Protein AF-A0A562DKL2-F1 (afdb_monomer_lite)

pLDDT: mean 75.92, std 18.21, range [32.38, 97.56]

Secondary structure (DSSP, 8-state):
---PPPPPPPTTTHHHHHHHHHH------TTGGG-PPPPP-SSHHHHHHHEE-PPPHHHHHHHHHHHHHHHHHHHHHHS----TTS-HHHHHHHHHHHHHHHHHHHHHHHHT-TTSHHHHHHHHHHHHHS-EEEEEEEESS-SS--PPPEEE-SSSEEEEEEEEETTS-HHHHHHHHHHHHHHHHHHHH-HHHHHHHHHHHTT-SEEEHHHHH-TT--SEEEEE-S-TT--SEEEEE----TT-TT-TTTT-EEEEE--TTGGGSGGGGTS----HHHHHHHHHHHHHHHHHHHHHHHHHHHHHHTS--

Foldseek 3Di:
DDPDDDDDAAFQPLQVLLVVLVVPPDDPPPVLVVPDPFQDCLDLVSLLVFWDDQFDVVLVVLLVVLVVLLVVLVVVVPPPPPCPPDDVVVNVVSNVVSVVSNVVSVVSCQCRPSPHSNVSVVVSVLPVVFDKFKFFKDFQAAPVDDDTQWADQDPDTFGKIKTFGPPDDSSLVSSLVSSSNSSRVSLVVDVVSSVSNRVVLPNFQKDASCRNNNPVSHGMIIGRDSCPVAGTMKMWGFDPPPVPPVPRRRHIDIIGTHDPVVVVDCVVVVPPCPPVCVVVVVVVVVVVVVVVVVVVVVVVVVVVVPDDD

Radius of gyration: 25.24 Å; chains: 1; bounding box: 63×42×83 Å

Sequence (309 aa):
MAHTPPYAPWPGRSAAAWVEAEDAFAAPWSWLWQCRNAPDIETLEDFRRHVRISFSEGCILCAVLGGLIGTLLLLNAFVPTSVQILSPVWLGVIRSVAVVALVIALVGYVRGTPTFPFASRRAHARMQARHHVLGQRYPARSAAGTGVFRVDAGEVLQDTAVVIDTTIAADDASRLLRAFDAWFTVLENDYLAYRGAQLRFGAATIVTSEEIFGPYAMGGYLVRDPDPGVPGWRLLIADRSRRSVLSPYHRGEVLTVADPAATATPQSRFLPHIDGSDHLLGRLAIGVVLCAAAAGWLWFGWTITSGPW

Organism: NCBI:txid935266

Structure (mmCIF, N/CA/C/O backbone):
data_AF-A0A562DKL2-F1
#
_entry.id   AF-A0A562DKL2-F1
#
loop_
_atom_site.group_PDB
_atom_site.id
_atom_site.type_symbol
_atom_site.label_atom_id
_atom_site.label_alt_id
_atom_site.label_comp_id
_atom_site.label_asym_id
_atom_site.label_entity_id
_atom_site.label_seq_id
_atom_site.pdbx_PDB_ins_code
_atom_site.Cartn_x
_atom_site.Cartn_y
_atom_site.Cartn_z
_atom_site.occupancy
_atom_site.B_iso_or_equiv
_atom_site.auth_seq_id
_atom_site.auth_comp_id
_atom_site.auth_asym_id
_atom_site.auth_atom_id
_atom_site.pdbx_PDB_model_num
ATOM 1 N N . MET A 1 1 ? -8.831 -20.955 -23.000 1.00 43.84 1 MET A N 1
ATOM 2 C CA . MET A 1 1 ? -8.170 -19.705 -22.572 1.00 43.84 1 MET A CA 1
ATOM 3 C C . MET A 1 1 ? -9.161 -18.578 -22.791 1.00 43.84 1 MET A C 1
ATOM 5 O O . MET A 1 1 ? -9.548 -18.354 -23.928 1.00 43.84 1 MET A O 1
ATOM 9 N N . ALA A 1 2 ? -9.685 -17.975 -21.724 1.00 40.53 2 ALA A N 1
ATOM 10 C CA . ALA A 1 2 ? -10.618 -16.860 -21.856 1.00 40.53 2 ALA A CA 1
ATOM 11 C C . ALA A 1 2 ? -9.820 -15.606 -22.234 1.00 40.53 2 ALA A C 1
ATOM 13 O O . ALA A 1 2 ? -8.926 -15.210 -21.491 1.00 40.53 2 ALA A O 1
ATOM 14 N N . HIS A 1 3 ? -10.111 -15.016 -23.395 1.00 41.44 3 HIS A N 1
ATOM 15 C CA . HIS A 1 3 ? -9.595 -13.702 -23.762 1.00 41.44 3 HIS A CA 1
ATOM 16 C C . HIS A 1 3 ? -10.257 -12.661 -22.859 1.00 41.44 3 HIS A C 1
ATOM 18 O O . HIS A 1 3 ? -11.379 -12.225 -23.111 1.00 41.44 3 HIS A O 1
ATOM 24 N N . THR A 1 4 ? -9.587 -12.299 -21.770 1.00 51.69 4 THR A N 1
ATOM 25 C CA . THR A 1 4 ? -9.954 -11.122 -20.985 1.00 51.69 4 THR A CA 1
ATOM 26 C C . THR A 1 4 ? -9.806 -9.906 -21.905 1.00 51.69 4 THR A C 1
ATOM 28 O O . THR A 1 4 ? -8.757 -9.777 -22.545 1.00 51.69 4 THR A O 1
ATOM 31 N N . PRO A 1 5 ? -10.829 -9.045 -22.049 1.00 53.75 5 PRO A N 1
ATOM 32 C CA . PRO A 1 5 ? -10.709 -7.855 -22.881 1.00 53.75 5 PRO A CA 1
ATOM 33 C C . PRO A 1 5 ? -9.524 -7.007 -22.394 1.00 53.75 5 PRO A C 1
ATOM 35 O O . PRO A 1 5 ? -9.306 -6.924 -21.181 1.00 53.75 5 PRO A O 1
ATOM 38 N N . PRO A 1 6 ? -8.745 -6.400 -23.307 1.00 63.97 6 PRO A N 1
ATOM 39 C CA . PRO A 1 6 ? -7.595 -5.598 -22.925 1.00 63.97 6 PRO A CA 1
ATOM 40 C C . PRO A 1 6 ? -8.080 -4.435 -22.063 1.00 63.97 6 PRO A C 1
ATOM 42 O O . PRO A 1 6 ? -8.884 -3.610 -22.504 1.00 63.97 6 PRO A O 1
ATOM 45 N N . TYR A 1 7 ? -7.614 -4.384 -20.815 1.00 73.62 7 TYR A N 1
ATOM 46 C CA . TYR A 1 7 ? -7.794 -3.204 -19.983 1.00 73.62 7 TYR A CA 1
ATOM 47 C C . TYR A 1 7 ? -7.223 -2.004 -20.743 1.00 73.62 7 TYR A C 1
ATOM 49 O O . TYR A 1 7 ? -6.145 -2.099 -21.331 1.00 73.62 7 TYR A O 1
ATOM 57 N N . ALA A 1 8 ? -7.945 -0.880 -20.750 1.00 85.88 8 ALA A N 1
ATOM 58 C CA . ALA A 1 8 ? -7.425 0.355 -21.332 1.00 85.88 8 ALA A CA 1
ATOM 59 C C . ALA A 1 8 ? -6.026 0.636 -20.746 1.00 85.88 8 ALA A C 1
ATOM 61 O O . ALA A 1 8 ? -5.828 0.376 -19.560 1.00 85.88 8 ALA A O 1
ATOM 62 N N . PRO A 1 9 ? -5.050 1.157 -21.498 1.00 91.88 9 PRO A N 1
ATOM 63 C CA . PRO A 1 9 ? -3.720 1.428 -20.950 1.00 91.88 9 PRO A CA 1
ATOM 64 C C . PRO A 1 9 ? -3.786 2.488 -19.844 1.00 91.88 9 PRO A C 1
ATOM 66 O O . PRO A 1 9 ? -4.652 3.370 -19.875 1.00 91.88 9 PRO A O 1
ATOM 69 N N . TRP A 1 10 ? -2.905 2.405 -18.844 1.00 95.62 10 TRP A N 1
ATOM 70 C CA . TRP A 1 10 ? -2.796 3.465 -17.841 1.00 95.62 10 TRP A CA 1
ATOM 71 C C . TRP A 1 10 ? -2.319 4.771 -18.497 1.00 95.62 10 TRP A C 1
ATOM 73 O O . TRP A 1 10 ? -1.502 4.728 -19.424 1.00 95.62 10 TRP A O 1
ATOM 83 N N . PRO A 1 11 ? -2.818 5.934 -18.045 1.00 97.00 11 PRO A N 1
ATOM 84 C CA . PRO A 1 11 ? -2.444 7.228 -18.615 1.00 97.00 11 PRO A CA 1
ATOM 85 C C . PRO A 1 11 ? -0.949 7.525 -18.430 1.00 97.00 11 PRO A C 1
ATOM 87 O O . PRO A 1 11 ? -0.254 6.834 -17.690 1.00 97.00 11 PRO A O 1
ATOM 90 N N . GLY A 1 12 ? -0.442 8.552 -19.117 1.00 95.81 12 GLY A N 1
ATOM 91 C CA . GLY A 1 12 ? 0.964 8.960 -19.002 1.00 95.81 12 GLY A CA 1
ATOM 92 C C . GLY A 1 12 ? 1.947 8.039 -19.724 1.00 95.81 12 GLY A C 1
ATOM 93 O O . GLY A 1 12 ? 3.080 7.902 -19.288 1.00 95.81 12 GLY A O 1
ATOM 94 N N . ARG A 1 13 ? 1.524 7.384 -20.815 1.00 95.38 13 ARG A N 1
ATOM 95 C CA . ARG A 1 13 ? 2.380 6.495 -21.629 1.00 95.38 13 ARG A CA 1
ATOM 96 C C . ARG A 1 13 ? 3.022 5.346 -20.830 1.00 95.38 13 ARG A C 1
ATOM 98 O O . ARG A 1 13 ? 4.114 4.904 -21.166 1.00 95.38 13 ARG A O 1
ATOM 105 N N . SER A 1 14 ? 2.317 4.828 -19.825 1.00 95.94 14 SER A N 1
ATOM 106 C CA . SER A 1 14 ? 2.750 3.711 -18.966 1.00 95.94 14 SER A CA 1
ATOM 107 C C . SER A 1 14 ? 3.410 2.549 -19.730 1.00 95.94 14 SER A C 1
ATOM 109 O O . SER A 1 14 ? 4.543 2.186 -19.438 1.00 95.94 14 SER A O 1
ATOM 111 N N . ALA A 1 15 ? 2.766 2.014 -20.771 1.00 94.88 15 ALA A N 1
ATOM 112 C CA . ALA A 1 15 ? 3.334 0.925 -21.573 1.00 94.88 15 ALA A CA 1
ATOM 113 C C . ALA A 1 15 ? 4.653 1.303 -22.282 1.00 94.88 15 ALA A C 1
ATOM 115 O O . ALA A 1 15 ? 5.540 0.465 -22.404 1.00 94.88 15 ALA A O 1
ATOM 116 N N . ALA A 1 16 ? 4.808 2.558 -22.723 1.00 95.50 16 ALA A N 1
ATOM 117 C CA . ALA A 1 16 ? 6.060 3.024 -23.320 1.00 95.50 16 ALA A CA 1
ATOM 118 C C . ALA A 1 16 ? 7.175 3.129 -22.270 1.00 95.50 16 ALA A C 1
ATOM 120 O O . ALA A 1 16 ? 8.298 2.736 -22.556 1.00 95.50 16 ALA A O 1
ATOM 121 N N . ALA A 1 17 ? 6.850 3.551 -21.041 1.00 95.38 17 ALA A N 1
ATOM 122 C CA . ALA A 1 17 ? 7.810 3.606 -19.937 1.00 95.38 17 ALA A CA 1
ATOM 123 C C . ALA A 1 17 ? 8.426 2.227 -19.625 1.00 95.38 17 ALA A C 1
ATOM 125 O O . ALA A 1 17 ? 9.602 2.134 -19.284 1.00 95.38 17 ALA A O 1
ATOM 126 N N . TRP A 1 18 ? 7.664 1.139 -19.790 1.00 95.31 18 TRP A N 1
ATOM 127 C CA . TRP A 1 18 ? 8.172 -0.230 -19.627 1.00 95.31 18 TRP A CA 1
ATOM 128 C C . TRP A 1 18 ? 9.149 -0.670 -20.723 1.00 95.31 18 TRP A C 1
ATOM 130 O O . TRP A 1 18 ? 10.099 -1.407 -20.446 1.00 95.31 18 TRP A O 1
ATOM 140 N N . VAL A 1 19 ? 8.905 -0.232 -21.960 1.00 94.81 19 VAL A N 1
ATOM 141 C CA . VAL A 1 19 ? 9.798 -0.485 -23.099 1.00 94.81 19 VAL A CA 1
ATOM 142 C C . VAL A 1 19 ? 11.076 0.341 -22.943 1.00 94.81 19 VAL A C 1
ATOM 144 O O . VAL A 1 19 ? 12.170 -0.202 -23.006 1.00 94.81 19 VAL A O 1
ATOM 147 N N . GLU A 1 20 ? 10.952 1.628 -22.612 1.00 92.88 20 GLU A N 1
ATOM 148 C CA . GLU A 1 20 ? 12.093 2.524 -22.369 1.00 92.88 20 GLU A CA 1
ATOM 149 C C . GLU A 1 20 ? 12.985 2.033 -21.210 1.00 92.88 20 GLU A C 1
ATOM 151 O O . GLU A 1 20 ? 14.209 2.170 -21.251 1.00 92.88 20 GLU A O 1
ATOM 156 N N . ALA A 1 21 ? 12.394 1.401 -20.190 1.00 90.75 21 ALA A N 1
ATOM 157 C CA . ALA A 1 21 ? 13.127 0.825 -19.063 1.00 90.75 21 ALA A CA 1
ATOM 158 C C . ALA A 1 21 ? 13.998 -0.396 -19.423 1.00 90.75 21 ALA A C 1
ATOM 160 O O . ALA A 1 21 ? 14.887 -0.748 -18.636 1.00 90.75 21 ALA A O 1
ATOM 161 N N . GLU A 1 22 ? 13.744 -1.046 -20.563 1.00 88.19 22 GLU A N 1
ATOM 162 C CA . GLU A 1 22 ? 14.542 -2.159 -21.096 1.00 88.19 22 GLU A CA 1
ATOM 163 C C . GLU A 1 22 ? 15.833 -1.659 -21.746 1.00 88.19 22 GLU A C 1
ATOM 165 O O . GLU A 1 22 ? 16.911 -2.174 -21.456 1.00 88.19 22 GLU A O 1
ATOM 170 N N . ASP A 1 23 ? 15.720 -0.599 -22.546 1.00 78.25 23 ASP A N 1
ATOM 171 C CA . ASP A 1 23 ? 16.823 -0.037 -23.331 1.00 78.25 23 ASP A CA 1
ATOM 172 C C . ASP A 1 23 ? 17.769 0.844 -22.499 1.00 78.25 23 ASP A C 1
ATOM 174 O O . ASP A 1 23 ? 18.911 1.110 -22.888 1.00 78.25 23 ASP A O 1
ATOM 178 N N . ALA A 1 24 ? 17.316 1.305 -21.331 1.00 71.12 24 ALA A N 1
ATOM 179 C CA . ALA A 1 24 ? 18.101 2.142 -20.438 1.00 71.12 24 ALA A CA 1
ATOM 180 C C . ALA A 1 24 ? 19.242 1.350 -19.771 1.00 71.12 24 ALA A C 1
ATOM 182 O O . ALA A 1 24 ? 19.126 0.877 -18.639 1.00 71.12 24 ALA A O 1
ATOM 183 N N . PHE A 1 25 ? 20.401 1.294 -20.433 1.00 59.91 25 PHE A N 1
ATOM 184 C CA . PHE A 1 25 ? 21.691 0.901 -19.849 1.00 59.91 25 PHE A CA 1
ATOM 185 C C . PHE A 1 25 ? 22.220 2.008 -18.910 1.00 59.91 25 PHE A C 1
ATOM 187 O O . PHE A 1 25 ? 23.310 2.550 -19.077 1.00 59.91 25 PHE A O 1
ATOM 194 N N . ALA A 1 26 ? 21.403 2.433 -17.948 1.00 56.47 26 ALA A N 1
ATOM 195 C CA . ALA A 1 26 ? 21.765 3.475 -16.999 1.00 56.47 26 ALA A CA 1
ATOM 196 C C . ALA A 1 26 ? 22.451 2.873 -15.770 1.00 56.47 26 ALA A C 1
ATOM 198 O O . ALA A 1 26 ? 22.099 1.779 -15.320 1.00 56.47 26 ALA A O 1
ATOM 199 N N . ALA A 1 27 ? 23.428 3.621 -15.245 1.00 51.69 27 ALA A N 1
ATOM 200 C CA . ALA A 1 27 ? 24.203 3.296 -14.055 1.00 51.69 27 ALA A CA 1
ATOM 201 C C . ALA A 1 27 ? 23.310 2.750 -12.926 1.00 51.69 27 ALA A C 1
ATOM 203 O O . ALA A 1 27 ? 22.175 3.216 -12.772 1.00 51.69 27 ALA A O 1
ATOM 204 N N . PRO A 1 28 ? 23.808 1.785 -12.131 1.00 52.06 28 PRO A N 1
ATOM 205 C CA . PRO A 1 28 ? 23.030 1.177 -11.067 1.00 52.06 28 PRO A CA 1
ATOM 206 C C . PRO A 1 28 ? 22.398 2.269 -10.212 1.00 52.06 28 PRO A C 1
ATOM 208 O O . PRO A 1 28 ? 23.115 3.106 -9.662 1.00 52.06 28 PRO A O 1
ATOM 211 N N . TRP A 1 29 ? 21.068 2.258 -10.093 1.00 56.62 29 TRP A N 1
ATOM 212 C CA . TRP A 1 29 ? 20.389 3.015 -9.050 1.00 56.62 29 TRP A CA 1
ATOM 213 C C . TRP A 1 29 ? 21.055 2.617 -7.734 1.00 56.62 29 TRP A C 1
ATOM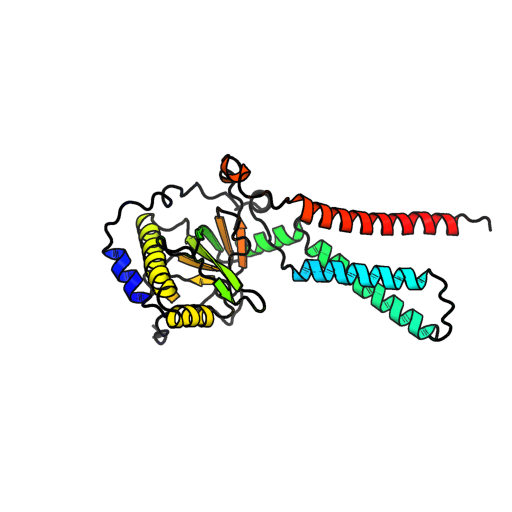 215 O O . TRP A 1 29 ? 20.854 1.515 -7.230 1.00 56.62 29 TRP A O 1
ATOM 225 N N . SER A 1 30 ? 21.914 3.479 -7.198 1.00 54.69 30 SER A N 1
ATOM 226 C CA . SER A 1 30 ? 22.761 3.160 -6.043 1.00 54.69 30 SER A CA 1
ATOM 227 C C . SER A 1 30 ? 21.934 2.847 -4.790 1.00 54.69 30 SER A C 1
ATOM 229 O O . SER A 1 30 ? 22.432 2.249 -3.840 1.00 54.69 30 SER A O 1
ATOM 231 N N . TRP A 1 31 ? 20.644 3.191 -4.816 1.00 54.88 31 TRP A N 1
ATOM 232 C CA . TRP A 1 31 ? 19.653 2.874 -3.794 1.00 54.88 31 TRP A CA 1
ATOM 233 C C . TRP A 1 31 ? 19.105 1.439 -3.889 1.00 54.88 31 TRP A C 1
ATOM 235 O O . TRP A 1 31 ? 18.689 0.903 -2.867 1.00 54.88 31 TRP A O 1
ATOM 245 N N . LEU A 1 32 ? 19.133 0.788 -5.062 1.00 54.44 32 LEU A N 1
ATOM 246 C CA . LEU A 1 32 ? 18.747 -0.628 -5.211 1.00 54.44 32 LEU A CA 1
ATOM 247 C C . LEU A 1 32 ? 19.702 -1.555 -4.457 1.00 54.44 32 LEU A C 1
ATOM 249 O O . LEU A 1 32 ? 19.275 -2.525 -3.855 1.00 54.44 32 LEU A O 1
ATOM 253 N N . TRP A 1 33 ? 20.991 -1.220 -4.394 1.00 50.25 33 TRP A N 1
ATOM 254 C CA . TRP A 1 33 ? 21.976 -1.999 -3.633 1.00 50.25 33 TRP A CA 1
ATOM 255 C C . TRP A 1 33 ? 21.801 -1.888 -2.115 1.00 50.25 33 TRP A C 1
ATOM 257 O O . TRP A 1 33 ? 22.456 -2.603 -1.363 1.00 50.25 33 TRP A O 1
ATOM 267 N N . GLN A 1 34 ? 20.897 -1.018 -1.652 1.00 56.94 34 GLN A N 1
ATOM 268 C CA . GLN A 1 34 ? 20.429 -1.024 -0.270 1.00 56.94 34 GLN A CA 1
ATOM 269 C C . GLN A 1 34 ? 19.268 -2.001 -0.050 1.00 56.94 34 GLN A C 1
ATOM 271 O O . GLN A 1 34 ? 18.585 -1.870 0.965 1.00 56.94 34 GLN A O 1
ATOM 276 N N . CYS A 1 35 ? 19.036 -2.968 -0.950 1.00 54.28 35 CYS A N 1
ATOM 277 C CA . CYS A 1 35 ? 18.260 -4.174 -0.662 1.00 54.28 35 CYS A CA 1
ATOM 278 C C . CYS A 1 35 ? 18.865 -4.862 0.567 1.00 54.28 35 CYS A C 1
ATOM 280 O O . CYS A 1 35 ? 19.794 -5.663 0.489 1.00 54.28 35 CYS A O 1
ATOM 282 N N . ARG A 1 36 ? 18.376 -4.456 1.736 1.00 63.44 36 ARG A N 1
ATOM 283 C CA . ARG A 1 36 ? 18.724 -5.031 3.027 1.00 63.44 36 ARG A CA 1
ATOM 284 C C . ARG A 1 36 ? 18.113 -6.425 3.085 1.00 63.44 36 ARG A C 1
ATOM 286 O O . ARG A 1 36 ? 17.148 -6.719 2.384 1.00 63.44 36 ARG A O 1
ATOM 293 N N . ASN A 1 37 ? 18.661 -7.283 3.935 1.00 78.25 37 ASN A N 1
ATOM 294 C CA . ASN A 1 37 ? 17.999 -8.548 4.228 1.00 78.25 37 ASN A CA 1
ATOM 295 C C . ASN A 1 37 ? 16.611 -8.233 4.795 1.00 78.25 37 ASN A C 1
ATOM 297 O O . ASN A 1 37 ? 16.499 -7.466 5.757 1.00 78.25 37 ASN A O 1
ATOM 301 N N . ALA A 1 38 ? 15.572 -8.775 4.163 1.00 84.44 38 ALA A N 1
ATOM 302 C CA . ALA A 1 38 ? 14.206 -8.593 4.618 1.00 84.44 38 ALA A CA 1
ATOM 303 C C . ALA A 1 38 ? 14.076 -9.097 6.066 1.00 84.44 38 ALA A C 1
ATOM 305 O O . ALA A 1 38 ? 14.668 -10.127 6.403 1.00 84.44 38 ALA A O 1
ATOM 306 N N . PRO A 1 39 ? 13.352 -8.379 6.942 1.00 87.81 39 PRO A N 1
ATOM 307 C CA . PRO A 1 39 ? 13.133 -8.842 8.300 1.00 87.81 39 PRO A CA 1
ATOM 308 C C . PRO A 1 39 ? 12.324 -10.135 8.263 1.00 87.81 39 PRO A C 1
ATOM 310 O O . PRO A 1 39 ? 11.330 -10.232 7.541 1.00 87.81 39 PRO A O 1
ATOM 313 N N . ASP A 1 40 ? 12.735 -11.106 9.073 1.00 89.56 40 ASP A N 1
ATOM 314 C CA . ASP A 1 40 ? 11.926 -12.293 9.304 1.00 89.56 40 ASP A CA 1
ATOM 315 C C . ASP A 1 40 ? 10.663 -11.890 10.081 1.00 89.56 40 ASP A C 1
ATOM 317 O O . ASP A 1 40 ? 10.722 -11.196 11.101 1.00 89.56 40 ASP A O 1
ATOM 321 N N . ILE A 1 41 ? 9.508 -12.273 9.546 1.00 91.94 41 ILE A N 1
ATOM 322 C CA . ILE A 1 41 ? 8.180 -11.998 10.101 1.00 91.94 41 ILE A CA 1
ATOM 323 C C . ILE A 1 41 ? 7.316 -13.265 10.143 1.00 91.94 41 ILE A C 1
ATOM 325 O O . ILE A 1 41 ? 6.104 -13.173 10.350 1.00 91.94 41 ILE A O 1
ATOM 329 N N . GLU A 1 42 ? 7.908 -14.448 9.941 1.00 91.62 42 GLU A N 1
ATOM 330 C CA . GLU A 1 42 ? 7.169 -15.711 9.899 1.00 91.62 42 GLU A CA 1
ATOM 331 C C . GLU A 1 42 ? 6.500 -16.012 11.243 1.00 91.62 42 GLU A C 1
ATOM 333 O O . GLU A 1 42 ? 5.332 -16.426 11.301 1.00 91.62 42 GLU A O 1
ATOM 338 N N . THR A 1 43 ? 7.210 -15.748 12.341 1.00 93.62 43 THR A N 1
ATOM 339 C CA . THR A 1 43 ? 6.688 -15.955 13.691 1.00 93.62 43 THR A CA 1
ATOM 340 C C . THR A 1 43 ? 5.807 -14.788 14.136 1.00 93.62 43 THR A C 1
ATOM 342 O O . THR A 1 43 ? 6.018 -13.631 13.776 1.00 93.62 43 THR A O 1
ATOM 345 N N . LEU A 1 44 ? 4.804 -15.071 14.975 1.00 91.06 44 LEU A N 1
ATOM 346 C CA . LEU A 1 44 ? 3.935 -14.026 15.531 1.00 91.06 44 LEU A CA 1
ATOM 347 C C . LEU A 1 44 ? 4.724 -12.997 16.359 1.00 91.06 44 LEU A C 1
ATOM 349 O O . LEU A 1 44 ? 4.326 -11.834 16.440 1.00 91.06 44 LEU A O 1
ATOM 353 N N . GLU A 1 45 ? 5.799 -13.432 17.013 1.00 89.44 45 GLU A N 1
ATOM 354 C CA . GLU A 1 45 ? 6.613 -12.563 17.857 1.00 89.44 45 GLU A CA 1
ATOM 355 C C . GLU A 1 45 ? 7.450 -11.605 17.009 1.00 89.44 45 GLU A C 1
ATOM 357 O O . GLU A 1 45 ? 7.434 -10.398 17.254 1.00 89.44 45 GLU A O 1
ATOM 362 N N . ASP A 1 46 ? 8.083 -12.104 15.948 1.00 89.19 46 ASP A N 1
ATOM 363 C CA . ASP A 1 46 ? 8.835 -11.253 15.026 1.00 89.19 46 ASP A CA 1
ATOM 364 C C . ASP A 1 46 ? 7.904 -10.348 14.215 1.00 89.19 46 ASP A C 1
ATOM 366 O O . ASP A 1 46 ? 8.201 -9.166 14.028 1.00 89.19 46 ASP A O 1
ATOM 370 N N . PHE A 1 47 ? 6.714 -10.834 13.851 1.00 90.94 47 PHE A N 1
ATOM 371 C CA . PHE A 1 47 ? 5.666 -9.999 13.270 1.00 90.94 47 PHE A CA 1
ATOM 372 C C . PHE A 1 47 ? 5.305 -8.830 14.195 1.00 90.94 47 PHE A C 1
ATOM 374 O O . PHE A 1 47 ? 5.218 -7.692 13.753 1.00 90.94 47 PHE A O 1
ATOM 381 N N . ARG A 1 48 ? 5.117 -9.066 15.497 1.00 87.94 48 ARG A N 1
ATOM 382 C CA . ARG A 1 48 ? 4.817 -7.988 16.460 1.00 87.94 48 ARG A CA 1
ATOM 383 C C . ARG A 1 48 ? 5.969 -7.019 16.648 1.00 87.94 48 ARG A C 1
ATOM 385 O O . ARG A 1 48 ? 5.725 -5.836 16.872 1.00 87.94 48 ARG A O 1
ATOM 392 N N . ARG A 1 49 ? 7.199 -7.526 16.600 1.00 85.94 49 ARG A N 1
ATOM 393 C CA . ARG A 1 49 ? 8.405 -6.720 16.771 1.00 85.94 49 ARG A CA 1
ATOM 394 C C . ARG A 1 49 ? 8.621 -5.777 15.591 1.00 85.94 49 ARG A C 1
ATOM 396 O O . ARG A 1 49 ? 9.005 -4.631 15.807 1.00 85.94 49 ARG A O 1
ATOM 403 N N . HIS A 1 50 ? 8.360 -6.241 14.370 1.00 88.50 50 HIS A N 1
ATOM 404 C CA . HIS A 1 50 ? 8.698 -5.500 13.156 1.00 88.50 50 HIS A CA 1
ATOM 405 C C . HIS A 1 50 ? 7.493 -4.822 12.494 1.00 88.50 50 HIS A C 1
ATOM 407 O O . HIS A 1 50 ? 7.652 -3.755 11.908 1.00 88.50 50 HIS A O 1
ATOM 413 N N . VAL A 1 51 ? 6.281 -5.372 12.582 1.00 89.12 51 VAL A N 1
ATOM 414 C CA . VAL A 1 51 ? 5.118 -4.854 11.848 1.00 89.12 51 VAL A CA 1
ATOM 415 C C . VAL A 1 51 ? 4.351 -3.820 12.670 1.00 89.12 51 VAL A C 1
ATOM 417 O O . VAL A 1 51 ? 3.787 -4.103 13.728 1.00 89.12 51 VAL A O 1
ATOM 420 N N . ARG A 1 52 ? 4.275 -2.602 12.136 1.00 86.00 52 ARG A N 1
ATOM 421 C CA . ARG A 1 52 ? 3.430 -1.521 12.633 1.00 86.00 52 ARG A CA 1
ATOM 422 C C . ARG A 1 52 ? 2.042 -1.645 12.023 1.00 86.00 52 ARG A C 1
ATOM 424 O O . ARG A 1 52 ? 1.868 -1.661 10.807 1.00 86.00 52 ARG A O 1
ATOM 431 N N . ILE A 1 53 ? 1.048 -1.714 12.899 1.00 79.88 53 ILE A N 1
ATOM 432 C CA . ILE A 1 53 ? -0.360 -1.692 12.513 1.00 79.88 53 ILE A CA 1
ATOM 433 C C . ILE A 1 53 ? -0.830 -0.254 12.658 1.00 79.88 53 ILE A C 1
ATOM 435 O O . ILE A 1 53 ? -1.091 0.219 13.768 1.00 79.88 53 ILE A O 1
ATOM 439 N N . SER A 1 54 ? -0.870 0.443 11.531 1.00 67.06 54 SER A N 1
ATOM 440 C CA . SER A 1 54 ? -1.312 1.829 11.458 1.00 67.06 54 SER A CA 1
ATOM 441 C C . SER A 1 54 ? -2.830 1.854 11.598 1.00 67.06 54 SER A C 1
ATOM 443 O O . SER A 1 54 ? -3.559 1.184 10.865 1.00 67.06 54 SER A O 1
ATOM 445 N N . PHE A 1 55 ? -3.312 2.564 12.613 1.00 63.75 55 PHE A N 1
ATOM 446 C CA . PHE A 1 55 ? -4.742 2.725 12.847 1.00 63.75 55 PHE A CA 1
ATOM 447 C C . PHE A 1 55 ? -5.269 3.883 12.019 1.00 63.75 55 PHE A C 1
ATOM 449 O O . PHE A 1 55 ? -4.643 4.937 11.973 1.00 63.75 55 PHE A O 1
ATOM 456 N N . SER A 1 56 ? -6.452 3.712 11.425 1.00 60.72 56 SER A N 1
ATOM 457 C CA . SER A 1 56 ? -7.168 4.843 10.844 1.00 60.72 56 SER A CA 1
ATOM 458 C C . SER A 1 56 ? -7.432 5.871 11.942 1.00 60.72 56 SER A C 1
ATOM 460 O O . SER A 1 56 ? -7.986 5.515 12.988 1.00 60.72 56 SER A O 1
ATOM 462 N N . GLU A 1 57 ? -7.086 7.132 11.697 1.00 59.19 57 GLU A N 1
ATOM 463 C CA . GLU A 1 57 ? -7.313 8.259 12.612 1.00 59.19 57 GLU A CA 1
ATOM 464 C C . GLU A 1 57 ? -8.764 8.308 13.120 1.00 59.19 57 GLU A C 1
ATOM 466 O O . GLU A 1 57 ? -9.009 8.608 14.288 1.00 59.19 57 GLU A O 1
ATOM 471 N N . GLY A 1 58 ? -9.722 7.867 12.295 1.00 57.53 58 GLY A N 1
ATOM 472 C CA . GLY A 1 58 ? -11.130 7.724 12.663 1.00 57.53 58 GLY A CA 1
ATOM 473 C C . GLY A 1 58 ? -11.392 6.826 13.880 1.00 57.53 58 GLY A C 1
ATOM 474 O O . GLY A 1 58 ? -12.293 7.121 14.659 1.00 57.53 58 GLY A O 1
ATOM 475 N N . CYS A 1 59 ? -10.596 5.778 14.123 1.00 61.47 59 CYS A N 1
ATOM 476 C CA . CYS A 1 59 ? -10.735 4.950 15.328 1.00 61.47 59 CYS A CA 1
ATOM 477 C C . CYS A 1 59 ? -10.315 5.711 16.591 1.00 61.47 59 CYS A C 1
ATOM 479 O O . CYS A 1 59 ? -10.955 5.568 17.632 1.00 61.47 59 CYS A O 1
ATOM 481 N N . ILE A 1 60 ? -9.267 6.534 16.493 1.00 63.59 60 ILE A N 1
ATOM 482 C CA . ILE A 1 60 ? -8.805 7.380 17.597 1.00 63.59 60 ILE A CA 1
ATOM 483 C C . ILE A 1 60 ? -9.834 8.481 17.849 1.00 63.59 60 ILE A C 1
ATOM 485 O O . ILE A 1 60 ? -10.246 8.668 18.989 1.00 63.59 60 ILE A O 1
ATOM 489 N N . LEU A 1 61 ? -10.321 9.139 16.794 1.00 65.19 61 LEU A N 1
ATOM 490 C CA . LEU A 1 61 ? -11.363 10.160 16.889 1.00 65.19 61 LEU A CA 1
ATOM 491 C C . LEU A 1 61 ? -12.649 9.597 17.514 1.00 65.19 61 LEU A C 1
ATOM 493 O O . LEU A 1 61 ? -13.200 10.208 18.424 1.00 65.19 61 LEU A O 1
ATOM 497 N N . CYS A 1 62 ? -13.093 8.407 17.094 1.00 62.75 62 CYS A N 1
ATOM 498 C CA . CYS A 1 62 ? -14.251 7.733 17.685 1.00 62.75 62 CYS A CA 1
ATOM 499 C C . CYS A 1 62 ? -14.031 7.399 19.165 1.00 62.75 62 CYS A C 1
ATOM 501 O O . CYS A 1 62 ? -14.950 7.560 19.966 1.00 62.75 62 CYS A O 1
ATOM 503 N N . ALA A 1 63 ? -12.828 6.958 19.547 1.00 68.25 63 ALA A N 1
ATOM 504 C CA . ALA A 1 63 ? -12.501 6.690 20.944 1.00 68.25 63 ALA A CA 1
ATOM 505 C C . ALA A 1 63 ? -12.484 7.980 21.785 1.00 68.25 63 ALA A C 1
ATOM 507 O O . ALA A 1 63 ? -13.029 7.993 22.886 1.00 68.25 63 ALA A O 1
ATOM 508 N N . VAL A 1 64 ? -11.916 9.070 21.256 1.00 71.38 64 VAL A N 1
ATOM 509 C CA . VAL A 1 64 ? -11.847 10.378 21.927 1.00 71.38 64 VAL A CA 1
ATOM 510 C C . VAL A 1 64 ? -13.233 11.003 22.063 1.00 71.38 64 VAL A C 1
ATOM 512 O O . VAL A 1 64 ? -13.619 11.374 23.168 1.00 71.38 64 VAL A O 1
ATOM 515 N N . LEU A 1 65 ? -14.010 11.079 20.978 1.00 69.19 65 LEU A N 1
ATOM 516 C CA . LEU A 1 65 ? -15.376 11.610 20.999 1.00 69.19 65 LEU A CA 1
ATOM 517 C C . LEU A 1 65 ? -16.291 10.754 21.875 1.00 69.19 65 LEU A C 1
ATOM 519 O O . LEU A 1 65 ? -17.035 11.296 22.688 1.00 69.19 65 LEU A O 1
ATOM 523 N N . GLY A 1 66 ? -16.205 9.426 21.758 1.00 70.44 66 GLY A N 1
ATOM 524 C CA . GLY A 1 66 ? -16.960 8.502 22.602 1.00 70.44 66 GLY A CA 1
ATOM 525 C C . GLY A 1 66 ? -16.618 8.659 24.085 1.00 70.44 66 GLY A C 1
ATOM 526 O O . GLY A 1 66 ? -17.521 8.691 24.921 1.00 70.44 66 GLY A O 1
ATOM 527 N N . GLY A 1 67 ? -15.333 8.838 24.405 1.00 70.69 67 GLY A N 1
ATOM 528 C CA . GLY A 1 67 ? -14.862 9.147 25.753 1.00 70.69 67 GLY A CA 1
ATOM 529 C C . GLY A 1 67 ? -15.403 10.481 26.267 1.00 70.69 67 GLY A C 1
ATOM 530 O O . GLY A 1 67 ? -16.022 10.509 27.325 1.00 70.69 67 GLY A O 1
ATOM 531 N N . LEU A 1 68 ? -15.250 11.564 25.496 1.00 73.12 68 LEU A N 1
ATOM 532 C CA . LEU A 1 68 ? -15.714 12.909 25.855 1.00 73.12 68 LEU A CA 1
ATOM 533 C C . LEU A 1 68 ? -17.227 12.943 26.113 1.00 73.12 68 LEU A C 1
ATOM 535 O O . LEU A 1 68 ? -17.669 13.463 27.137 1.00 73.12 68 LEU A O 1
ATOM 539 N N . ILE A 1 69 ? -18.019 12.367 25.203 1.00 70.75 69 ILE A N 1
ATOM 540 C CA . ILE A 1 69 ? -19.479 12.284 25.335 1.00 70.75 69 ILE A CA 1
ATOM 541 C C . ILE A 1 69 ? -19.841 11.469 26.580 1.00 70.75 69 ILE A C 1
ATOM 543 O O . ILE A 1 69 ? -20.678 11.904 27.371 1.00 70.75 69 ILE A O 1
ATOM 547 N N . GLY A 1 70 ? -19.177 10.329 26.803 1.00 68.75 70 GLY A N 1
ATOM 548 C CA . GLY A 1 70 ? -19.356 9.526 28.011 1.00 68.75 70 GLY A CA 1
ATOM 549 C C . GLY A 1 70 ? -19.062 10.316 29.290 1.00 68.75 70 GLY A C 1
ATOM 550 O O . GLY A 1 70 ? -19.871 10.308 30.216 1.00 68.75 70 GLY A O 1
ATOM 551 N N . THR A 1 71 ? -17.953 11.058 29.332 1.00 69.50 71 THR A N 1
ATOM 552 C CA . THR A 1 71 ? -17.556 11.885 30.480 1.00 69.50 71 THR A CA 1
ATOM 553 C C . THR A 1 71 ? -18.539 13.023 30.741 1.00 69.50 71 THR A C 1
ATOM 555 O O . THR A 1 71 ? -18.931 13.222 31.887 1.00 69.50 71 THR A O 1
ATOM 558 N N . LEU A 1 72 ? -18.982 13.747 29.708 1.00 68.56 72 LEU A N 1
ATOM 559 C CA . LEU A 1 72 ? -19.952 14.840 29.850 1.00 68.56 72 LEU A CA 1
ATOM 560 C C . LEU A 1 72 ? -21.314 14.339 30.344 1.00 68.56 72 LEU A C 1
ATOM 562 O O . LEU A 1 72 ? -21.922 14.959 31.217 1.00 68.56 72 LEU A O 1
ATOM 566 N N . LEU A 1 73 ? -21.780 13.196 29.832 1.00 66.44 73 LEU A N 1
ATOM 567 C CA . LEU A 1 73 ? -23.045 12.592 30.257 1.00 66.44 73 LEU A CA 1
ATOM 568 C C . LEU A 1 73 ? -22.979 12.073 31.697 1.00 66.44 73 LEU A C 1
ATOM 570 O O . LEU A 1 73 ? -23.965 12.177 32.427 1.00 66.44 73 LEU A O 1
ATOM 574 N N . LEU A 1 74 ? -21.818 11.574 32.129 1.00 67.25 74 LEU A N 1
ATOM 575 C CA . LEU A 1 74 ? -21.579 11.208 33.524 1.00 67.25 74 LEU A CA 1
ATOM 576 C C . LEU A 1 74 ? -21.494 12.438 34.428 1.00 67.25 74 LEU A C 1
ATOM 578 O O . LEU A 1 74 ? -22.172 12.470 35.447 1.00 67.25 74 LEU A O 1
ATOM 582 N N . LEU A 1 75 ? -20.751 13.480 34.051 1.00 68.56 75 LEU A N 1
ATOM 583 C CA . LEU A 1 75 ? -20.699 14.732 34.814 1.00 68.56 75 LEU A CA 1
ATOM 584 C C . LEU A 1 75 ? -22.100 15.326 35.001 1.00 68.56 75 LEU A C 1
ATOM 586 O O . LEU A 1 75 ? -22.452 15.697 36.114 1.00 68.56 75 LEU A O 1
ATOM 590 N N . ASN A 1 76 ? -22.943 15.315 33.966 1.00 65.62 76 ASN A N 1
ATOM 591 C CA . ASN A 1 76 ? -24.343 15.733 34.082 1.00 65.62 76 ASN A CA 1
ATOM 592 C C . ASN A 1 76 ? -25.194 14.799 34.966 1.00 65.62 76 ASN A C 1
ATOM 594 O O . ASN A 1 76 ? -26.224 15.207 35.489 1.00 65.62 76 ASN A O 1
ATOM 598 N N . ALA A 1 77 ? -24.800 13.536 35.146 1.00 64.06 77 ALA A N 1
ATOM 599 C CA . ALA A 1 77 ? -25.478 12.635 36.072 1.00 64.06 77 ALA A CA 1
ATOM 600 C C . ALA A 1 77 ? -25.144 12.923 37.546 1.00 64.06 77 ALA A C 1
ATOM 602 O O . ALA A 1 77 ? -25.945 12.555 38.407 1.00 64.06 77 ALA A O 1
ATOM 603 N N . PHE A 1 78 ? -23.996 13.555 37.819 1.00 61.41 78 PHE A N 1
ATOM 604 C CA . PHE A 1 78 ? -23.464 13.778 39.169 1.00 61.41 78 PHE A CA 1
ATOM 605 C C . PHE A 1 78 ? -23.470 15.242 39.616 1.00 61.41 78 PHE A C 1
ATOM 607 O O . PHE A 1 78 ? -23.501 15.501 40.816 1.00 61.41 78 PHE A O 1
ATOM 614 N N . VAL A 1 79 ? -23.477 16.201 38.688 1.00 63.22 79 VAL A N 1
ATOM 615 C CA . VAL A 1 79 ? -23.820 17.588 39.002 1.00 63.22 79 VAL A CA 1
ATOM 616 C C . VAL A 1 79 ? -25.336 17.617 39.192 1.00 63.22 79 VAL A C 1
ATOM 618 O O . VAL A 1 79 ? -26.050 17.275 38.251 1.00 63.22 79 VAL A O 1
ATOM 621 N N . PRO A 1 80 ? -25.858 17.991 40.373 1.00 57.62 80 PRO A N 1
ATOM 622 C CA . PRO A 1 80 ? -27.284 18.193 40.574 1.00 57.62 80 PRO A CA 1
ATOM 623 C C . PRO A 1 80 ? -27.696 19.452 39.807 1.00 57.62 80 PRO A C 1
ATOM 625 O O . PRO A 1 80 ? -27.862 20.534 40.364 1.00 57.62 80 PRO A O 1
ATOM 628 N N . THR A 1 81 ? -27.799 19.335 38.488 1.00 53.06 81 THR A N 1
ATOM 629 C CA . THR A 1 81 ? -28.395 20.349 37.642 1.00 53.06 81 THR A CA 1
ATOM 630 C C . THR A 1 81 ? -29.861 20.403 38.034 1.00 53.06 81 THR A C 1
ATOM 632 O O . THR A 1 81 ? -30.636 19.479 37.801 1.00 53.06 81 THR A O 1
ATOM 635 N N . SER A 1 82 ? -30.243 21.519 38.642 1.00 50.28 82 SER A N 1
ATOM 636 C CA . SER A 1 82 ? -31.599 21.937 39.017 1.00 50.28 82 SER A CA 1
ATOM 637 C C . SER A 1 82 ? -32.579 22.035 37.833 1.00 50.28 82 SER A C 1
ATOM 639 O O . SER A 1 82 ? -33.653 22.624 37.939 1.00 50.28 82 SER A O 1
ATOM 641 N N . VAL A 1 83 ? -32.235 21.440 36.691 1.00 52.25 83 VAL A N 1
ATOM 642 C CA . VAL A 1 83 ? -32.998 21.429 35.453 1.00 52.25 83 VAL A CA 1
ATOM 643 C C . VAL A 1 83 ? -34.048 20.319 35.556 1.00 52.25 83 VAL A C 1
ATOM 645 O O . VAL A 1 83 ? -33.919 19.247 34.974 1.00 52.25 83 VAL A O 1
ATOM 648 N N . GLN A 1 84 ? -35.128 20.593 36.293 1.00 56.75 84 GLN A N 1
ATOM 649 C CA . GLN A 1 84 ? -36.325 19.740 36.422 1.00 56.75 84 GLN A CA 1
ATOM 650 C C . GLN A 1 84 ? -37.117 19.562 35.103 1.00 56.75 84 GLN A C 1
ATOM 652 O O . GLN A 1 84 ? -38.260 19.117 35.113 1.00 56.75 84 GLN A O 1
ATOM 657 N N . ILE A 1 85 ? -36.537 19.928 33.957 1.00 59.72 85 ILE A N 1
ATOM 658 C CA . ILE A 1 85 ? -37.232 20.011 32.666 1.00 59.72 85 ILE A CA 1
ATOM 659 C C . ILE A 1 85 ? -37.349 18.628 31.998 1.00 59.72 85 ILE A C 1
ATOM 661 O O . ILE A 1 85 ? -38.282 18.394 31.233 1.00 59.72 85 ILE A O 1
ATOM 665 N N . LEU A 1 86 ? -36.450 17.681 32.300 1.00 64.81 86 LEU A N 1
ATOM 666 C CA . LEU A 1 86 ? -36.534 16.315 31.773 1.00 64.81 86 LEU A CA 1
ATOM 667 C C . LEU A 1 86 ? -37.152 15.349 32.786 1.00 64.81 86 LEU A C 1
ATOM 669 O O . LEU A 1 86 ? -36.687 15.228 33.917 1.00 64.81 86 LEU A O 1
ATOM 673 N N . SER A 1 87 ? -38.151 14.581 32.338 1.00 77.50 87 SER A N 1
ATOM 674 C CA . SER A 1 87 ? -38.709 13.483 33.132 1.00 77.50 87 SER A CA 1
ATOM 675 C C . SER A 1 87 ? -37.614 12.466 33.517 1.00 77.50 87 SER A C 1
ATOM 677 O O . SER A 1 87 ? -36.717 12.206 32.702 1.00 77.50 87 SER A O 1
ATOM 679 N N . PRO A 1 88 ? -37.713 11.810 34.687 1.00 75.69 88 PRO A N 1
ATOM 680 C CA . PRO A 1 88 ? -36.737 10.816 35.145 1.00 75.69 88 PRO A CA 1
ATOM 681 C C . PRO A 1 88 ? -36.553 9.640 34.171 1.00 75.69 88 PRO A C 1
ATOM 683 O O . PRO A 1 88 ? -35.467 9.068 34.093 1.00 75.69 88 PRO A O 1
ATOM 686 N N . VAL A 1 89 ? -37.578 9.318 33.374 1.00 73.94 89 VAL A N 1
ATOM 687 C CA . VAL A 1 89 ? -37.517 8.278 32.334 1.00 73.94 89 VAL A CA 1
ATOM 688 C C . VAL A 1 89 ? -36.514 8.649 31.237 1.00 73.94 89 VAL A C 1
ATOM 690 O O . VAL A 1 89 ? -35.640 7.850 30.902 1.00 73.94 89 VAL A O 1
ATOM 693 N N . TRP A 1 90 ? -36.580 9.877 30.715 1.00 68.88 90 TRP A N 1
ATOM 694 C CA . TRP A 1 90 ? -35.667 10.355 29.669 1.00 68.88 90 TRP A CA 1
ATOM 695 C C . TRP A 1 90 ? -34.214 10.445 30.152 1.00 68.88 90 TRP A C 1
ATOM 697 O O . TRP A 1 90 ? -33.298 10.084 29.414 1.00 68.88 90 TRP A O 1
ATOM 707 N N . LEU A 1 91 ? -33.997 10.841 31.409 1.00 70.25 91 LEU A N 1
ATOM 708 C CA . LEU A 1 91 ? -32.678 10.800 32.053 1.00 70.25 91 LEU A CA 1
ATOM 709 C C . LEU A 1 91 ? -32.108 9.375 32.114 1.00 70.25 91 LEU A C 1
ATOM 711 O O . LEU A 1 91 ? -30.924 9.177 31.839 1.00 70.25 91 LEU A O 1
ATOM 715 N N . GLY A 1 92 ? -32.944 8.380 32.428 1.00 71.62 92 GLY A N 1
ATOM 716 C CA . GLY A 1 92 ? -32.561 6.967 32.401 1.00 71.62 92 GLY A CA 1
ATOM 717 C C . GLY A 1 92 ? -32.108 6.511 31.012 1.00 71.62 92 GLY A C 1
ATOM 718 O O . GLY A 1 92 ? -31.019 5.959 30.876 1.00 71.62 92 GLY A O 1
ATOM 719 N N . VAL A 1 93 ? -32.892 6.821 29.974 1.00 72.06 93 VAL A N 1
ATOM 720 C CA . VAL A 1 93 ? -32.570 6.468 28.578 1.00 72.06 93 VAL A CA 1
ATOM 721 C C . VAL A 1 93 ? -31.247 7.093 28.133 1.00 72.06 93 VAL A C 1
ATOM 723 O O . VAL A 1 93 ? -30.387 6.392 27.599 1.00 72.06 93 VAL A O 1
ATOM 726 N N . ILE A 1 94 ? -31.045 8.388 28.395 1.00 68.06 94 ILE A N 1
ATOM 727 C CA . ILE A 1 94 ? -29.808 9.098 28.036 1.00 68.06 94 ILE A CA 1
ATOM 728 C C . ILE A 1 94 ? -28.594 8.446 28.712 1.00 68.06 94 ILE A C 1
ATOM 730 O O . ILE A 1 94 ? -27.575 8.224 28.059 1.00 68.06 94 ILE A O 1
ATOM 734 N N . ARG A 1 95 ? -28.706 8.073 29.995 1.00 69.75 95 ARG A N 1
ATOM 735 C CA . ARG A 1 95 ? -27.635 7.383 30.732 1.00 69.75 95 ARG A CA 1
ATOM 736 C C . ARG A 1 95 ? -27.327 6.005 30.148 1.00 69.75 95 ARG A C 1
ATOM 738 O O . ARG A 1 95 ? -26.158 5.675 29.973 1.00 69.75 95 ARG A O 1
ATOM 745 N N . SER A 1 96 ? -28.343 5.213 29.811 1.00 70.44 96 SER A N 1
ATOM 746 C CA . SER A 1 96 ? -28.142 3.898 29.190 1.00 70.44 96 SER A CA 1
ATOM 747 C C . SER A 1 96 ? -27.430 4.010 27.840 1.00 70.44 96 SER A C 1
ATOM 749 O O . SER A 1 96 ? -26.473 3.278 27.592 1.00 70.44 96 SER A O 1
ATOM 751 N N . VAL A 1 97 ? -27.835 4.965 26.995 1.00 68.69 97 VAL A N 1
ATOM 752 C CA . VAL A 1 97 ? -27.177 5.233 25.705 1.00 68.69 97 VAL A CA 1
ATOM 753 C C . VAL A 1 97 ? -25.727 5.681 25.909 1.00 68.69 97 VAL A C 1
ATOM 755 O O . VAL A 1 97 ? -24.841 5.193 25.209 1.00 68.69 97 VAL A O 1
ATOM 758 N N . ALA A 1 98 ? -25.464 6.537 26.902 1.00 67.19 98 ALA A N 1
ATOM 759 C CA . ALA A 1 98 ? -24.116 6.987 27.251 1.00 67.19 98 ALA A CA 1
ATOM 760 C C . ALA A 1 98 ? -23.189 5.820 27.616 1.00 67.19 98 ALA A C 1
ATOM 762 O O . ALA A 1 98 ? -22.072 5.725 27.109 1.00 67.19 98 ALA A O 1
ATOM 763 N N . VAL A 1 99 ? -23.663 4.912 28.475 1.00 72.19 99 VAL A N 1
ATOM 764 C CA . VAL A 1 99 ? -22.896 3.736 28.907 1.00 72.19 99 VAL A CA 1
ATOM 765 C C . VAL A 1 99 ? -22.613 2.816 27.723 1.00 72.19 99 VAL A C 1
ATOM 767 O O . VAL A 1 99 ? -21.478 2.375 27.554 1.00 72.19 99 VAL A O 1
ATOM 770 N N . VAL A 1 100 ? -23.604 2.561 26.865 1.00 71.50 100 VAL A N 1
ATOM 771 C CA . VAL A 1 100 ? -23.408 1.746 25.656 1.00 71.50 100 VAL A CA 1
ATOM 772 C C . VAL A 1 100 ? -22.377 2.387 24.723 1.00 71.50 100 VAL A C 1
ATOM 774 O O . VAL A 1 100 ? -21.473 1.696 24.255 1.00 71.50 100 VAL A O 1
ATOM 777 N N . ALA A 1 101 ? -22.453 3.701 24.498 1.00 66.12 101 ALA A N 1
ATOM 778 C CA . ALA A 1 101 ? -21.481 4.430 23.686 1.00 66.12 101 ALA A CA 1
ATOM 779 C C . ALA A 1 101 ? -20.061 4.349 24.273 1.00 66.12 101 ALA A C 1
ATOM 781 O O . ALA A 1 101 ? -19.112 4.079 23.536 1.00 66.12 101 ALA A O 1
ATOM 782 N N . LEU A 1 102 ? -19.916 4.493 25.596 1.00 70.81 102 LEU A N 1
ATOM 783 C CA . LEU A 1 102 ? -18.636 4.351 26.294 1.00 70.81 102 LEU A CA 1
ATOM 784 C C . LEU A 1 102 ? -18.064 2.934 26.149 1.00 70.81 102 LEU A C 1
ATOM 786 O O . LEU A 1 102 ? -16.879 2.776 25.868 1.00 70.81 102 LEU A O 1
ATOM 790 N N . VAL A 1 103 ? -18.895 1.898 26.296 1.00 72.75 103 VAL A N 1
ATOM 791 C CA . VAL A 1 103 ? -18.475 0.499 26.124 1.00 72.75 103 VAL A CA 1
ATOM 792 C C . VAL A 1 103 ? -18.031 0.239 24.687 1.00 72.75 103 VAL A C 1
ATOM 794 O O . VAL A 1 103 ? -16.990 -0.380 24.478 1.00 72.75 103 VAL A O 1
ATOM 797 N N . ILE A 1 104 ? -18.766 0.736 23.688 1.00 69.38 104 ILE A N 1
ATOM 798 C CA . ILE A 1 104 ? -18.378 0.621 22.276 1.00 69.38 104 ILE A CA 1
ATOM 799 C C . ILE A 1 104 ? -17.047 1.338 22.027 1.00 69.38 104 ILE A C 1
ATOM 801 O O . ILE A 1 104 ? -16.166 0.763 21.385 1.00 69.38 104 ILE A O 1
ATOM 805 N N . ALA A 1 105 ? -16.869 2.546 22.569 1.00 67.31 105 ALA A N 1
ATOM 806 C CA . ALA A 1 105 ? -15.630 3.309 22.454 1.00 67.31 105 ALA A CA 1
ATOM 807 C C . ALA A 1 105 ? -14.450 2.577 23.109 1.00 67.31 105 ALA A C 1
ATOM 809 O O . ALA A 1 105 ? -13.392 2.457 22.496 1.00 67.31 105 ALA A O 1
ATOM 810 N N . LEU A 1 106 ? -14.641 2.012 24.306 1.00 71.12 106 LEU A N 1
ATOM 811 C CA . LEU A 1 106 ? -13.619 1.245 25.017 1.00 71.12 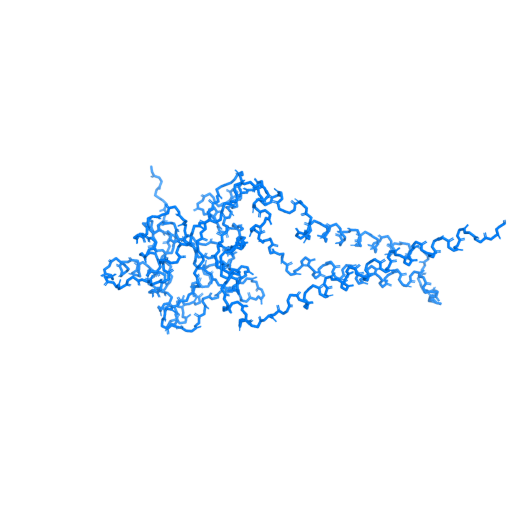106 LEU A CA 1
ATOM 812 C C . LEU A 1 106 ? -13.267 -0.050 24.279 1.00 71.12 106 LEU A C 1
ATOM 814 O O . LEU A 1 106 ? -12.093 -0.358 24.105 1.00 71.12 106 LEU A O 1
ATOM 818 N N . VAL A 1 107 ? -14.260 -0.804 23.801 1.00 69.19 107 VAL A N 1
ATOM 819 C CA . VAL A 1 107 ? -14.030 -2.020 23.007 1.00 69.19 107 VAL A CA 1
ATOM 820 C C . VAL A 1 107 ? -13.327 -1.680 21.695 1.00 69.19 107 VAL A C 1
ATOM 822 O O . VAL A 1 107 ? -12.422 -2.408 21.289 1.00 69.19 107 VAL A O 1
ATOM 825 N N . GLY A 1 108 ? -13.710 -0.579 21.046 1.00 64.44 108 GLY A N 1
ATOM 826 C CA . GLY A 1 108 ? -13.041 -0.044 19.864 1.00 64.44 108 GLY A CA 1
ATOM 827 C C . GLY A 1 108 ? -11.590 0.331 20.153 1.00 64.44 108 GLY A C 1
ATOM 828 O O . GLY A 1 108 ? -10.704 -0.078 19.410 1.00 64.44 108 GLY A O 1
ATOM 829 N N . TYR A 1 109 ? -11.335 1.010 21.273 1.00 68.31 109 TYR A N 1
ATOM 830 C CA . TYR A 1 109 ? -9.996 1.371 21.730 1.00 68.31 109 TYR A CA 1
ATOM 831 C C . TYR A 1 109 ? -9.147 0.136 22.031 1.00 68.31 109 TYR A C 1
ATOM 833 O O . TYR A 1 109 ? -8.053 0.024 21.497 1.00 68.31 109 TYR A O 1
ATOM 841 N N . VAL A 1 110 ? -9.650 -0.826 22.813 1.00 64.69 110 VAL A N 1
ATOM 842 C CA . VAL A 1 110 ? -8.927 -2.055 23.197 1.00 64.69 110 VAL A CA 1
ATOM 843 C C . VAL A 1 110 ? -8.648 -2.940 21.985 1.00 64.69 110 VAL A C 1
ATOM 845 O O . VAL A 1 110 ? -7.550 -3.465 21.826 1.00 64.69 110 VAL A O 1
ATOM 848 N N . ARG A 1 111 ? -9.624 -3.104 21.086 1.00 58.28 111 ARG A N 1
ATOM 849 C CA . ARG A 1 111 ? -9.397 -3.819 19.819 1.00 58.28 111 ARG A CA 1
ATOM 850 C C . ARG A 1 111 ? -8.480 -3.044 18.879 1.00 58.28 111 ARG A C 1
ATOM 852 O O . ARG A 1 111 ? -7.862 -3.655 18.010 1.00 58.28 111 ARG A O 1
ATOM 859 N N . GLY A 1 112 ? -8.437 -1.728 19.051 1.00 49.78 112 GLY A N 1
ATOM 860 C CA . GLY A 1 112 ? -7.757 -0.786 18.188 1.00 49.78 112 GLY A CA 1
ATOM 861 C C . GLY A 1 112 ? -6.421 -0.264 18.713 1.00 49.78 112 GLY A C 1
ATOM 862 O O . GLY A 1 112 ? -5.866 0.658 18.131 1.00 49.78 112 GLY A O 1
ATOM 863 N N . THR A 1 113 ? -5.894 -0.789 19.817 1.00 56.84 113 THR A N 1
ATOM 864 C CA . THR A 1 113 ? -4.598 -0.353 20.347 1.00 56.84 113 THR A CA 1
ATOM 865 C C . THR A 1 113 ? -3.518 -1.367 19.964 1.00 56.84 113 THR A C 1
ATOM 867 O O . THR A 1 113 ? -3.702 -2.567 20.183 1.00 56.84 113 THR A O 1
ATOM 870 N N . PRO A 1 114 ? -2.374 -0.920 19.406 1.00 48.62 114 PRO A N 1
ATOM 871 C CA . PRO A 1 114 ? -1.294 -1.806 18.955 1.00 48.62 114 PRO A CA 1
ATOM 872 C C . PRO A 1 114 ? -0.648 -2.582 20.111 1.00 48.62 114 PRO A C 1
ATOM 874 O O . PRO A 1 114 ? -0.050 -3.632 19.896 1.00 48.62 114 PRO A O 1
ATOM 877 N N . THR A 1 115 ? -0.819 -2.097 21.342 1.00 53.66 115 THR A N 1
ATOM 878 C CA . THR A 1 115 ? -0.415 -2.771 22.578 1.00 53.66 115 THR A CA 1
ATOM 879 C C . THR A 1 115 ? -1.193 -4.057 22.833 1.00 53.66 115 THR A C 1
ATOM 881 O O . THR A 1 115 ? -0.695 -4.933 23.539 1.00 53.66 115 THR A O 1
ATOM 884 N N . PHE A 1 116 ? -2.401 -4.208 22.276 1.00 56.84 116 PHE A N 1
ATOM 885 C CA . PHE A 1 116 ? -3.178 -5.415 22.506 1.00 56.84 116 PHE A CA 1
ATOM 886 C C . PHE A 1 116 ? -2.819 -6.515 21.502 1.00 56.84 116 PHE A C 1
ATOM 888 O O . PHE A 1 116 ? -2.825 -6.309 20.285 1.00 56.84 116 PHE A O 1
ATOM 895 N N . PRO A 1 117 ? -2.601 -7.747 21.992 1.00 68.06 117 PRO A N 1
ATOM 896 C CA . PRO A 1 117 ? -2.136 -8.878 21.195 1.00 68.06 117 PRO A CA 1
ATOM 897 C C . PRO A 1 117 ? -3.094 -9.302 20.071 1.00 68.06 117 PRO A C 1
ATOM 899 O O . PRO A 1 117 ? -2.723 -10.154 19.265 1.00 68.06 117 PRO A O 1
ATOM 902 N N . PHE A 1 118 ? -4.318 -8.766 20.032 1.00 75.25 118 PHE A N 1
ATOM 903 C CA . PHE A 1 118 ? -5.384 -9.179 19.122 1.00 75.25 118 PHE A CA 1
ATOM 904 C C . PHE A 1 118 ? -5.215 -8.651 17.699 1.00 75.25 118 PHE A C 1
ATOM 906 O O . PHE A 1 118 ? -5.387 -9.427 16.760 1.00 75.25 118 PHE A O 1
ATOM 913 N N . ALA A 1 119 ? -4.878 -7.370 17.522 1.00 76.44 119 ALA A N 1
ATOM 914 C CA . ALA A 1 119 ? -4.729 -6.783 16.190 1.00 76.44 119 ALA A CA 1
ATOM 915 C C . ALA A 1 119 ? -3.565 -7.442 15.435 1.00 76.44 119 ALA A C 1
ATOM 917 O O . ALA A 1 119 ? -3.739 -7.893 14.304 1.00 76.44 119 ALA A O 1
ATOM 918 N N . SER A 1 120 ? -2.427 -7.614 16.114 1.00 82.12 120 SER A N 1
ATOM 919 C CA . SER A 1 120 ? -1.257 -8.315 15.577 1.00 82.12 120 SER A CA 1
ATOM 920 C C . SER A 1 120 ? -1.520 -9.786 15.295 1.00 82.12 120 SER A C 1
ATOM 922 O O . SER A 1 120 ? -1.227 -10.237 14.194 1.00 82.12 120 SER A O 1
ATOM 924 N N . ARG A 1 121 ? -2.173 -10.521 16.208 1.00 87.38 121 ARG A N 1
ATOM 925 C CA . ARG A 1 121 ? -2.594 -11.912 15.942 1.00 87.38 121 ARG A CA 1
ATOM 926 C C . ARG A 1 121 ? -3.505 -12.018 14.729 1.00 87.38 121 ARG A C 1
ATOM 928 O O . ARG A 1 121 ? -3.344 -12.925 13.925 1.00 87.38 121 ARG A O 1
ATOM 935 N N . ARG A 1 122 ? -4.466 -11.104 14.584 1.00 87.12 122 ARG A N 1
ATOM 936 C CA . ARG A 1 122 ? -5.405 -11.118 13.459 1.00 87.12 122 ARG A CA 1
ATOM 937 C C . ARG A 1 122 ? -4.726 -10.749 12.141 1.00 87.12 122 ARG A C 1
ATOM 939 O O . ARG A 1 122 ? -5.073 -11.325 11.116 1.00 87.12 122 ARG A O 1
ATOM 946 N N . ALA A 1 123 ? -3.812 -9.783 12.140 1.00 88.12 123 ALA A N 1
ATOM 947 C CA . ALA A 1 123 ? -3.038 -9.419 10.956 1.00 88.12 123 ALA A CA 1
ATOM 948 C C . ALA A 1 123 ? -2.089 -10.554 10.541 1.00 88.12 123 ALA A C 1
ATOM 950 O O . ALA A 1 123 ? -2.132 -10.978 9.391 1.00 88.12 123 ALA A O 1
ATOM 951 N N . HIS A 1 124 ? -1.356 -11.136 11.491 1.00 91.94 124 HIS A N 1
ATOM 952 C CA . HIS A 1 124 ? -0.475 -12.284 11.263 1.00 91.94 124 HIS A CA 1
ATOM 953 C C . HIS A 1 124 ? -1.238 -13.523 10.775 1.00 91.94 124 HIS A C 1
ATOM 955 O O . HIS A 1 124 ? -0.886 -14.104 9.755 1.00 91.94 124 HIS A O 1
ATOM 961 N N . ALA A 1 125 ? -2.371 -13.862 11.396 1.00 91.62 125 ALA A N 1
ATOM 962 C CA . ALA A 1 125 ? -3.223 -14.952 10.918 1.00 91.62 125 ALA A CA 1
ATOM 963 C C . ALA A 1 125 ? -3.762 -14.698 9.496 1.00 91.62 125 ALA A C 1
ATOM 965 O O . ALA A 1 125 ? -3.942 -15.637 8.725 1.00 91.62 125 ALA A O 1
ATOM 966 N N . ARG A 1 126 ? -4.022 -13.435 9.122 1.00 90.19 126 ARG A N 1
ATOM 967 C CA . ARG A 1 126 ? -4.404 -13.079 7.745 1.00 90.19 126 ARG A CA 1
ATOM 968 C C . ARG A 1 126 ? -3.237 -13.221 6.777 1.00 90.19 126 ARG A C 1
ATOM 970 O O . ARG A 1 126 ? -3.473 -13.722 5.687 1.00 90.19 126 ARG A O 1
ATOM 977 N N . MET A 1 127 ? -2.033 -12.816 7.174 1.00 92.56 127 MET A N 1
ATOM 978 C CA . MET A 1 127 ? -0.807 -13.011 6.398 1.00 92.56 127 MET A CA 1
ATOM 979 C C . MET A 1 127 ? -0.572 -14.501 6.118 1.00 92.56 127 MET A C 1
ATOM 981 O O . MET A 1 127 ? -0.367 -14.872 4.973 1.00 92.56 127 MET A O 1
ATOM 985 N N . GLN A 1 128 ? -0.704 -15.368 7.126 1.00 93.06 128 GLN A N 1
ATOM 986 C CA . GLN A 1 128 ? -0.539 -16.818 6.956 1.00 93.06 128 GLN A CA 1
ATOM 987 C C . GLN A 1 128 ? -1.645 -17.461 6.107 1.00 93.0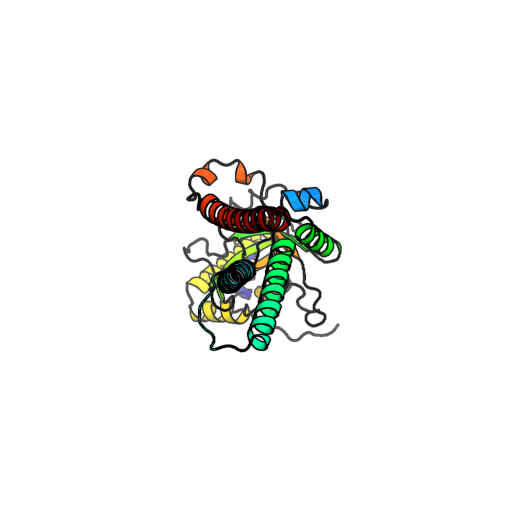6 128 GLN A C 1
ATOM 989 O O . GLN A 1 128 ? -1.402 -18.410 5.369 1.00 93.06 128 GLN A O 1
ATOM 994 N N . ALA A 1 129 ? -2.878 -16.964 6.213 1.00 90.06 129 ALA A N 1
ATOM 995 C CA . ALA A 1 129 ? -4.021 -17.536 5.507 1.00 90.06 129 ALA A CA 1
ATOM 996 C C . ALA A 1 129 ? -4.193 -17.022 4.066 1.00 90.06 129 ALA A C 1
ATOM 998 O O . ALA A 1 129 ? -5.138 -17.438 3.389 1.00 90.06 129 ALA A O 1
ATOM 999 N N . ARG A 1 130 ? -3.381 -16.058 3.615 1.00 88.12 130 ARG A N 1
ATOM 1000 C CA . ARG A 1 130 ? -3.576 -15.356 2.339 1.00 88.12 130 ARG A CA 1
ATOM 1001 C C . ARG A 1 130 ? -2.256 -15.144 1.617 1.00 88.12 130 ARG A C 1
ATOM 1003 O O . ARG A 1 130 ? -1.189 -15.180 2.218 1.00 88.12 130 ARG A O 1
ATOM 1010 N N . HIS A 1 131 ? -2.357 -14.851 0.323 1.00 89.62 131 HIS A N 1
ATOM 1011 C CA . HIS A 1 131 ? -1.207 -14.358 -0.412 1.00 89.62 131 HIS A CA 1
ATOM 1012 C C . HIS A 1 131 ? -0.764 -13.019 0.184 1.00 89.62 131 HIS A C 1
ATOM 1014 O O . HIS A 1 131 ? -1.578 -12.104 0.375 1.00 89.62 131 HIS A O 1
ATOM 1020 N N . HIS A 1 132 ? 0.520 -12.930 0.490 1.00 92.94 132 HIS A N 1
ATOM 1021 C CA . HIS A 1 132 ? 1.156 -11.738 1.007 1.00 92.94 132 HIS A CA 1
ATOM 1022 C C . HIS A 1 132 ? 2.463 -11.508 0.257 1.00 92.94 132 HIS A C 1
ATOM 1024 O O . HIS A 1 132 ? 3.040 -12.443 -0.290 1.00 92.94 132 HIS A O 1
ATOM 1030 N N . VAL A 1 133 ? 2.898 -10.256 0.221 1.00 94.38 133 VAL A N 1
ATOM 1031 C CA . VAL A 1 133 ? 4.161 -9.847 -0.389 1.00 94.38 133 VAL A CA 1
ATOM 1032 C C . VAL A 1 133 ? 4.873 -8.953 0.600 1.00 94.38 133 VAL A C 1
ATOM 1034 O O . VAL A 1 133 ? 4.316 -7.950 1.047 1.00 94.38 133 VAL A O 1
ATOM 1037 N N . LEU A 1 134 ? 6.095 -9.323 0.954 1.00 95.12 134 LEU A N 1
ATOM 1038 C CA . LEU A 1 134 ? 7.000 -8.435 1.661 1.00 95.12 134 LEU A CA 1
ATOM 1039 C C . LEU A 1 134 ? 7.864 -7.748 0.612 1.00 95.12 134 LEU A C 1
ATOM 1041 O O . LEU A 1 134 ? 8.515 -8.417 -0.184 1.00 95.12 134 LEU A O 1
ATOM 1045 N N . GLY A 1 135 ? 7.846 -6.420 0.592 1.00 93.75 135 GLY A N 1
ATOM 1046 C CA . GLY A 1 135 ? 8.582 -5.667 -0.409 1.00 93.75 135 GLY A CA 1
ATOM 1047 C C . GLY A 1 135 ? 9.286 -4.443 0.146 1.00 93.75 135 GLY A C 1
ATOM 1048 O O . GLY A 1 135 ? 8.875 -3.850 1.152 1.00 93.75 135 GLY A O 1
ATOM 1049 N N . GLN A 1 136 ? 10.368 -4.068 -0.527 1.00 92.44 136 GLN A N 1
ATOM 1050 C CA . GLN A 1 136 ? 11.117 -2.858 -0.225 1.00 92.44 136 GLN A CA 1
ATOM 1051 C C . GLN A 1 136 ? 10.341 -1.648 -0.748 1.00 92.44 136 GLN A C 1
ATOM 1053 O O . GLN A 1 136 ? 9.859 -1.639 -1.881 1.00 92.44 136 GLN A O 1
ATOM 1058 N N . ARG A 1 137 ? 10.227 -0.616 0.087 1.00 92.94 137 ARG A N 1
ATOM 1059 C CA . ARG A 1 137 ? 9.519 0.623 -0.228 1.00 92.94 137 ARG A CA 1
ATOM 1060 C C . ARG A 1 137 ? 10.440 1.635 -0.905 1.00 92.94 137 ARG A C 1
ATOM 1062 O O . ARG A 1 137 ? 11.494 1.977 -0.369 1.00 92.94 137 ARG A O 1
ATOM 1069 N N . TYR A 1 138 ? 9.949 2.223 -1.985 1.00 91.56 138 TYR A N 1
ATOM 1070 C CA . TYR A 1 138 ? 10.515 3.367 -2.685 1.00 91.56 138 TYR A CA 1
ATOM 1071 C C . TYR A 1 138 ? 9.462 4.480 -2.778 1.00 91.56 138 TYR A C 1
ATOM 1073 O O . TYR A 1 138 ? 8.273 4.194 -2.941 1.00 91.56 138 TYR A O 1
ATOM 1081 N N . PRO A 1 139 ? 9.845 5.759 -2.649 1.00 90.81 139 PRO A N 1
ATOM 1082 C CA . PRO A 1 139 ? 8.900 6.855 -2.829 1.00 90.81 139 PRO A CA 1
ATOM 1083 C C . PRO A 1 139 ? 8.388 6.871 -4.276 1.00 90.81 139 PRO A C 1
ATOM 1085 O O . PRO A 1 139 ? 9.175 6.738 -5.210 1.00 90.81 139 PRO A O 1
ATOM 1088 N N . ALA A 1 140 ? 7.082 7.056 -4.466 1.00 92.75 140 ALA A N 1
ATOM 1089 C CA . ALA A 1 140 ? 6.478 7.159 -5.791 1.00 92.75 140 ALA A CA 1
ATOM 1090 C C . ALA A 1 140 ? 6.713 8.558 -6.379 1.00 92.75 140 ALA A C 1
ATOM 1092 O O . ALA A 1 140 ? 5.839 9.422 -6.332 1.00 92.75 140 ALA A O 1
ATOM 1093 N N . ARG A 1 141 ? 7.929 8.822 -6.853 1.00 90.31 141 ARG A N 1
ATOM 1094 C CA . ARG A 1 141 ? 8.323 10.109 -7.437 1.00 90.31 141 ARG A CA 1
ATOM 1095 C C . ARG A 1 141 ? 9.302 9.914 -8.584 1.00 90.31 141 ARG A C 1
ATOM 1097 O O . ARG A 1 141 ? 10.021 8.919 -8.607 1.00 90.31 141 ARG A O 1
ATOM 1104 N N . SER A 1 142 ? 9.351 10.907 -9.465 1.00 88.69 142 SER A N 1
ATOM 1105 C CA . SER A 1 142 ? 10.420 11.053 -10.452 1.00 88.69 142 SER A CA 1
ATOM 1106 C C . SER A 1 142 ? 11.753 11.365 -9.761 1.00 88.69 142 SER A C 1
ATOM 1108 O O . SER A 1 142 ? 11.791 12.085 -8.760 1.00 88.69 142 SER A O 1
ATOM 1110 N N . ALA A 1 143 ? 12.855 10.855 -10.305 1.00 82.81 143 ALA A N 1
ATOM 1111 C CA . ALA A 1 143 ? 14.216 11.154 -9.882 1.00 82.81 143 ALA A CA 1
ATOM 1112 C C . ALA A 1 143 ? 14.605 12.617 -10.152 1.00 82.81 143 ALA A C 1
ATOM 1114 O O . ALA A 1 143 ? 15.408 13.182 -9.409 1.00 82.81 143 ALA A O 1
ATOM 1115 N N . ALA A 1 144 ? 14.031 13.233 -11.191 1.00 80.19 144 ALA A N 1
ATOM 1116 C CA . ALA A 1 144 ? 14.220 14.649 -11.512 1.00 80.19 144 ALA A CA 1
ATOM 1117 C C . ALA A 1 144 ? 13.254 15.566 -10.739 1.00 80.19 144 ALA A C 1
ATOM 1119 O O . ALA A 1 144 ? 13.493 16.769 -10.623 1.00 80.19 144 ALA A O 1
ATOM 1120 N N . GLY A 1 145 ? 12.165 14.989 -10.233 1.00 77.44 145 GLY A N 1
ATOM 1121 C CA . GLY A 1 145 ? 11.058 15.693 -9.610 1.00 77.44 145 GLY A CA 1
ATOM 1122 C C . GLY A 1 145 ? 11.221 15.967 -8.123 1.00 77.44 145 GLY A C 1
ATOM 1123 O O . GLY A 1 145 ? 12.021 15.355 -7.411 1.00 77.44 145 GLY A O 1
ATOM 1124 N N . THR A 1 146 ? 10.380 16.871 -7.621 1.00 79.25 146 THR A N 1
ATOM 1125 C CA . THR A 1 146 ? 10.227 17.102 -6.169 1.00 79.25 146 THR A CA 1
ATOM 1126 C C . THR A 1 146 ? 8.881 16.617 -5.635 1.00 79.25 146 THR A C 1
ATOM 1128 O O . THR A 1 146 ? 8.743 16.406 -4.427 1.00 79.25 146 THR A O 1
ATOM 1131 N N . GLY A 1 147 ? 7.901 16.396 -6.517 1.00 86.44 147 GLY A N 1
ATOM 1132 C 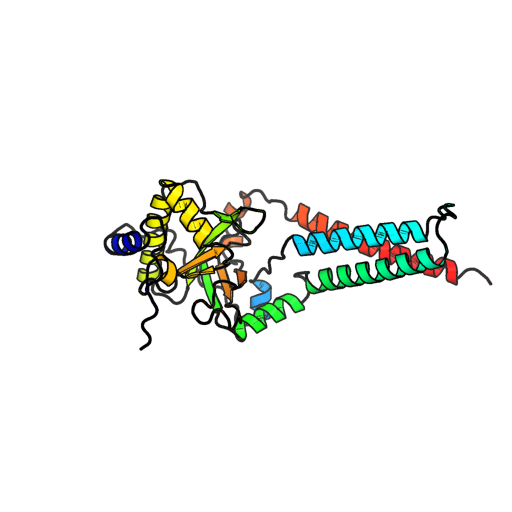CA . GLY A 1 147 ? 6.570 15.922 -6.153 1.00 86.44 147 GLY A CA 1
ATOM 1133 C C . GLY A 1 147 ? 6.523 14.419 -5.880 1.00 86.44 147 GLY A C 1
ATOM 1134 O O . GLY A 1 147 ? 7.109 13.621 -6.605 1.00 86.44 147 GLY A O 1
ATOM 1135 N N . VAL A 1 148 ? 5.780 14.023 -4.846 1.00 92.06 148 VAL A N 1
ATOM 1136 C CA . VAL A 1 148 ? 5.371 12.626 -4.636 1.00 92.06 148 VAL A CA 1
ATOM 1137 C C . VAL A 1 148 ? 4.012 12.430 -5.298 1.00 92.06 148 VAL A C 1
ATOM 1139 O O . VAL A 1 148 ? 3.117 13.262 -5.129 1.00 92.06 148 VAL A O 1
ATOM 1142 N N . PHE A 1 149 ? 3.844 11.336 -6.038 1.00 95.44 149 PHE A N 1
ATOM 1143 C CA . PHE A 1 149 ? 2.553 10.946 -6.582 1.00 95.44 149 PHE A CA 1
ATOM 1144 C C . PHE A 1 149 ? 1.588 10.701 -5.422 1.00 95.44 149 PHE A C 1
ATOM 1146 O O . PHE A 1 149 ? 1.796 9.834 -4.568 1.00 95.44 149 PHE A O 1
ATOM 1153 N N . ARG A 1 150 ? 0.530 11.504 -5.376 1.00 95.81 150 ARG A N 1
ATOM 1154 C CA . ARG A 1 150 ? -0.522 11.404 -4.367 1.00 95.81 150 ARG A CA 1
ATOM 1155 C C . ARG A 1 150 ? -1.775 10.867 -5.006 1.00 95.81 150 ARG A C 1
ATOM 1157 O O . ARG A 1 150 ? -2.051 11.175 -6.159 1.00 95.81 150 ARG A O 1
ATOM 1164 N N . VAL A 1 151 ? -2.576 10.139 -4.250 1.00 94.44 151 VAL A N 1
ATOM 1165 C CA . VAL A 1 151 ? -3.885 9.656 -4.696 1.00 94.44 151 VAL A CA 1
ATOM 1166 C C . VAL A 1 151 ? -4.953 10.104 -3.722 1.00 94.44 151 VAL A C 1
ATOM 1168 O O . VAL A 1 151 ? -4.682 10.355 -2.550 1.00 94.44 151 VAL A O 1
ATOM 1171 N N . ASP A 1 152 ? -6.174 10.220 -4.220 1.00 89.31 152 ASP A N 1
ATOM 1172 C CA . ASP A 1 152 ? -7.317 10.528 -3.378 1.00 89.31 152 ASP A CA 1
ATOM 1173 C C . ASP A 1 152 ? -7.603 9.338 -2.450 1.00 89.31 152 ASP A C 1
ATOM 1175 O O . ASP A 1 152 ? -7.703 8.205 -2.923 1.00 89.31 152 ASP A O 1
ATOM 1179 N N . ALA A 1 153 ? -7.679 9.575 -1.141 1.00 82.94 153 ALA A N 1
ATOM 1180 C CA . ALA A 1 153 ? -8.071 8.596 -0.129 1.00 82.94 153 ALA A CA 1
ATOM 1181 C C . ALA A 1 153 ? -9.392 8.996 0.562 1.00 82.94 153 ALA A C 1
ATOM 1183 O O . ALA A 1 153 ? -9.621 8.669 1.726 1.00 82.94 153 ALA A O 1
ATOM 1184 N N . GLY A 1 154 ? -10.271 9.695 -0.162 1.00 81.06 154 GLY A N 1
ATOM 1185 C CA . GLY A 1 154 ? -11.567 10.174 0.305 1.00 81.06 154 GLY A CA 1
ATOM 1186 C C . GLY A 1 154 ? -11.536 11.678 0.548 1.00 81.06 154 GLY A C 1
ATOM 1187 O O . GLY A 1 154 ? -11.926 12.454 -0.314 1.00 81.06 154 GLY A O 1
ATOM 1188 N N . GLU A 1 155 ? -11.108 12.089 1.740 1.00 77.81 155 GLU A N 1
ATOM 1189 C CA .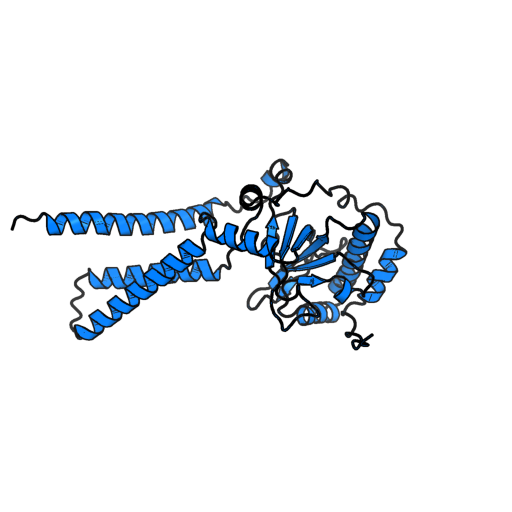 GLU A 1 155 ? -11.078 13.510 2.132 1.00 77.81 155 GLU A CA 1
ATOM 1190 C C . GLU A 1 155 ? -9.675 14.123 2.056 1.00 77.81 155 GLU A C 1
ATOM 1192 O O . GLU A 1 155 ? -9.521 15.343 2.036 1.00 77.81 155 GLU A O 1
ATOM 1197 N N . VAL A 1 156 ? -8.640 13.280 2.008 1.00 84.19 156 VAL A N 1
ATOM 1198 C CA . VAL A 1 156 ? -7.238 13.698 2.049 1.00 84.19 156 VAL A CA 1
ATOM 1199 C C . VAL A 1 156 ? -6.472 13.019 0.921 1.00 84.19 156 VAL A C 1
ATOM 1201 O O . VAL A 1 156 ? -6.694 11.850 0.600 1.00 84.19 156 VAL A O 1
ATOM 1204 N N . LEU A 1 157 ? -5.549 13.767 0.317 1.00 90.38 157 LEU A N 1
ATOM 1205 C CA . LEU A 1 157 ? -4.569 13.207 -0.604 1.00 90.38 157 LEU A CA 1
ATOM 1206 C C . LEU A 1 157 ? -3.528 12.417 0.186 1.00 90.38 157 LEU A C 1
ATOM 1208 O O . LEU A 1 157 ? -2.850 12.971 1.048 1.00 90.38 157 LEU A O 1
ATOM 1212 N N . GLN A 1 158 ? -3.376 11.141 -0.141 1.00 92.12 158 GLN A N 1
ATOM 1213 C CA . GLN A 1 158 ? -2.404 10.263 0.490 1.00 92.12 158 GLN A CA 1
ATOM 1214 C C . GLN A 1 158 ? -1.194 10.063 -0.422 1.00 92.12 158 GLN A C 1
ATOM 1216 O O . GLN A 1 158 ? -1.344 9.847 -1.628 1.00 92.12 158 GLN A O 1
ATOM 1221 N N . ASP A 1 159 ? 0.002 10.125 0.159 1.00 94.62 159 ASP A N 1
ATOM 1222 C CA . ASP A 1 159 ? 1.241 9.787 -0.539 1.00 94.62 159 ASP A CA 1
ATOM 1223 C C . ASP A 1 159 ? 1.228 8.312 -0.956 1.00 94.62 159 ASP A C 1
ATOM 1225 O O . ASP A 1 159 ? 0.755 7.430 -0.229 1.00 94.62 159 ASP A O 1
ATOM 1229 N N . THR A 1 160 ? 1.767 8.037 -2.139 1.00 96.50 160 THR A N 1
ATOM 1230 C CA . THR A 1 160 ? 1.961 6.667 -2.610 1.00 96.50 160 THR A CA 1
ATOM 1231 C C . THR A 1 160 ? 3.419 6.243 -2.523 1.00 96.50 160 THR A C 1
ATOM 1233 O O . THR A 1 160 ? 4.346 7.056 -2.433 1.00 96.50 160 THR A O 1
ATOM 1236 N N . ALA A 1 161 ? 3.624 4.934 -2.537 1.00 95.88 161 ALA A N 1
ATOM 1237 C CA . ALA A 1 161 ? 4.934 4.320 -2.614 1.00 95.88 161 ALA A CA 1
ATOM 1238 C C . ALA A 1 161 ? 4.935 3.223 -3.676 1.00 95.88 161 ALA A C 1
ATOM 1240 O O . ALA A 1 161 ? 3.912 2.593 -3.943 1.00 95.88 161 ALA A O 1
ATOM 1241 N N . VAL A 1 162 ? 6.104 2.983 -4.255 1.00 95.94 162 VAL A N 1
ATOM 1242 C CA . VAL A 1 162 ? 6.381 1.783 -5.037 1.00 95.94 162 VAL A CA 1
ATOM 1243 C C . VAL A 1 162 ? 6.947 0.740 -4.085 1.00 95.94 162 VAL A C 1
ATOM 1245 O O . VAL A 1 162 ? 7.886 1.010 -3.341 1.00 95.94 162 VAL A O 1
ATOM 1248 N N . VAL A 1 163 ? 6.367 -0.448 -4.083 1.00 95.88 163 VAL A N 1
ATOM 1249 C CA . VAL A 1 163 ? 6.822 -1.592 -3.302 1.00 95.88 163 VAL A CA 1
ATOM 1250 C C . VAL A 1 163 ? 7.279 -2.657 -4.283 1.00 95.88 163 VAL A C 1
ATOM 1252 O O . VAL A 1 163 ? 6.513 -3.053 -5.158 1.00 95.88 163 VAL A O 1
ATOM 1255 N N . ILE A 1 164 ? 8.529 -3.090 -4.152 1.00 94.38 164 ILE A N 1
ATOM 1256 C CA . ILE A 1 164 ? 9.113 -4.140 -4.989 1.00 94.38 164 ILE A CA 1
ATOM 1257 C C . ILE A 1 164 ? 9.235 -5.413 -4.159 1.00 94.38 164 ILE A C 1
ATOM 1259 O O . ILE A 1 164 ? 9.805 -5.373 -3.067 1.00 94.38 164 ILE A O 1
ATOM 1263 N N . ASP A 1 165 ? 8.674 -6.508 -4.664 1.00 94.19 165 ASP A N 1
ATOM 1264 C CA . ASP A 1 165 ? 8.733 -7.838 -4.055 1.00 94.19 165 ASP A CA 1
ATOM 1265 C C . ASP A 1 165 ? 10.190 -8.264 -3.814 1.00 94.19 165 ASP A C 1
ATOM 1267 O O . ASP A 1 165 ? 11.059 -8.051 -4.656 1.00 94.19 165 ASP A O 1
ATOM 1271 N N . THR A 1 166 ? 10.484 -8.856 -2.659 1.00 90.25 166 THR A N 1
ATOM 1272 C CA . THR A 1 166 ? 11.837 -9.338 -2.344 1.00 90.25 166 THR A CA 1
ATOM 1273 C C . THR A 1 166 ? 12.236 -10.594 -3.105 1.00 90.25 166 THR A C 1
ATOM 1275 O O . THR A 1 166 ? 13.415 -10.941 -3.120 1.00 90.25 166 THR A O 1
ATOM 1278 N N . THR A 1 167 ? 11.276 -11.296 -3.704 1.00 91.06 167 THR A N 1
ATOM 1279 C CA . THR A 1 167 ? 11.499 -12.587 -4.362 1.00 91.06 167 THR A CA 1
ATOM 1280 C C . THR A 1 167 ? 11.911 -12.472 -5.829 1.00 91.06 167 THR A C 1
ATOM 1282 O O . THR A 1 167 ? 12.384 -13.457 -6.396 1.00 91.06 167 THR A O 1
ATOM 1285 N N . ILE A 1 168 ? 11.762 -11.296 -6.451 1.00 91.69 168 ILE A N 1
ATOM 1286 C CA . ILE A 1 168 ? 12.143 -11.095 -7.856 1.00 91.69 168 ILE A CA 1
ATOM 1287 C C . ILE A 1 168 ? 13.649 -10.874 -8.020 1.00 91.69 168 ILE A C 1
ATOM 1289 O O . ILE A 1 168 ? 14.350 -10.459 -7.095 1.00 91.69 168 ILE A O 1
ATOM 1293 N N . ALA A 1 169 ? 14.155 -11.135 -9.226 1.00 89.94 169 ALA A N 1
ATOM 1294 C CA . ALA A 1 169 ? 15.556 -10.910 -9.551 1.00 89.94 169 ALA A CA 1
ATOM 1295 C C . ALA A 1 169 ? 15.910 -9.413 -9.507 1.00 89.94 169 ALA A C 1
ATOM 1297 O O . ALA A 1 169 ? 15.094 -8.549 -9.829 1.00 89.94 169 ALA A O 1
ATOM 1298 N N . ALA A 1 170 ? 17.160 -9.106 -9.150 1.00 86.69 170 ALA A N 1
ATOM 1299 C CA . ALA A 1 170 ? 17.642 -7.728 -9.054 1.00 86.69 170 ALA A CA 1
ATOM 1300 C C . ALA A 1 170 ? 17.507 -6.953 -10.379 1.00 86.69 170 ALA A C 1
ATOM 1302 O O . ALA A 1 170 ? 17.190 -5.762 -10.365 1.00 86.69 170 ALA A O 1
ATOM 1303 N N . ASP A 1 171 ? 17.693 -7.630 -11.515 1.00 87.88 171 ASP A N 1
ATOM 1304 C CA . ASP A 1 171 ? 17.547 -7.028 -12.842 1.00 87.88 171 ASP A CA 1
ATOM 1305 C C . ASP A 1 171 ? 16.091 -6.613 -13.110 1.00 87.88 171 ASP A C 1
ATOM 1307 O O . ASP A 1 171 ? 15.845 -5.468 -13.500 1.00 87.88 171 ASP A O 1
ATOM 1311 N N . ASP A 1 172 ? 15.121 -7.477 -12.797 1.00 91.62 172 ASP A N 1
ATOM 1312 C CA . ASP A 1 172 ? 13.688 -7.179 -12.935 1.00 91.62 172 ASP A CA 1
ATOM 1313 C C . ASP A 1 172 ? 13.246 -6.062 -11.981 1.00 91.62 172 ASP A C 1
ATOM 1315 O O . ASP A 1 172 ? 12.545 -5.131 -12.387 1.00 91.62 172 ASP A O 1
ATOM 1319 N N . ALA A 1 173 ? 13.721 -6.093 -10.731 1.00 91.00 173 ALA A N 1
ATOM 1320 C CA . ALA A 1 173 ? 13.508 -5.020 -9.762 1.00 91.00 173 ALA A CA 1
ATOM 1321 C C . ALA A 1 173 ? 14.038 -3.675 -10.281 1.00 91.00 173 ALA A C 1
ATOM 1323 O O . ALA A 1 173 ? 13.364 -2.646 -10.170 1.00 91.00 173 ALA A O 1
ATOM 1324 N N . SER A 1 174 ? 15.229 -3.676 -10.888 1.00 89.38 174 SER A N 1
ATOM 1325 C CA . SER A 1 174 ? 15.824 -2.469 -11.459 1.00 89.38 174 SER A CA 1
ATOM 1326 C C . SER A 1 174 ? 15.018 -1.931 -12.637 1.00 89.38 174 SER A C 1
ATOM 1328 O O . SER A 1 174 ? 14.749 -0.729 -12.704 1.00 89.38 174 SER A O 1
ATOM 1330 N N . ARG A 1 175 ? 14.558 -2.821 -13.522 1.00 92.25 175 ARG A N 1
ATOM 1331 C CA . ARG A 1 175 ? 13.715 -2.472 -14.664 1.00 92.25 175 ARG A CA 1
ATOM 1332 C C . ARG A 1 175 ? 12.387 -1.874 -14.205 1.00 92.25 175 ARG A C 1
ATOM 1334 O O . ARG A 1 175 ? 11.984 -0.840 -14.732 1.00 92.25 175 ARG A O 1
ATOM 1341 N N . LEU A 1 176 ? 11.740 -2.463 -13.198 1.00 94.50 176 LEU A N 1
ATOM 1342 C CA . LEU A 1 176 ? 10.500 -1.940 -12.616 1.00 94.50 176 LEU A CA 1
ATOM 1343 C C . LEU A 1 176 ? 10.669 -0.527 -12.070 1.00 94.50 176 LEU A C 1
ATOM 1345 O O . LEU A 1 176 ? 9.854 0.341 -12.376 1.00 94.50 176 LEU A O 1
ATOM 1349 N N . LEU A 1 177 ? 11.723 -0.270 -11.293 1.00 92.56 177 LEU A N 1
ATOM 1350 C CA . LEU A 1 177 ? 11.959 1.072 -10.760 1.00 92.56 177 LEU A CA 1
ATOM 1351 C C . LEU A 1 177 ? 12.205 2.098 -11.866 1.00 92.56 177 LEU A C 1
ATOM 1353 O O . LEU A 1 177 ? 11.647 3.191 -11.795 1.00 92.56 177 LEU A O 1
ATOM 1357 N N . ARG A 1 178 ? 12.960 1.740 -12.913 1.00 92.00 178 ARG A N 1
ATOM 1358 C CA . ARG A 1 178 ? 13.142 2.609 -14.087 1.00 92.00 178 ARG A CA 1
ATOM 1359 C C . ARG A 1 178 ? 11.823 2.887 -14.806 1.00 92.00 178 ARG A C 1
ATOM 1361 O O . ARG A 1 178 ? 11.570 4.027 -15.182 1.00 92.00 178 ARG A O 1
ATOM 1368 N N . ALA A 1 179 ? 10.966 1.878 -14.958 1.00 95.62 179 ALA A N 1
ATOM 1369 C CA . ALA A 1 179 ? 9.658 2.049 -15.584 1.00 95.62 179 ALA A CA 1
ATOM 1370 C C . ALA A 1 179 ? 8.750 2.978 -14.764 1.00 95.62 179 ALA A C 1
ATOM 1372 O O . ALA A 1 179 ? 8.110 3.869 -15.323 1.00 95.62 179 ALA A O 1
ATOM 1373 N N . PHE A 1 180 ? 8.730 2.821 -13.437 1.00 96.19 180 PHE A N 1
ATOM 1374 C CA . PHE A 1 180 ? 8.018 3.736 -12.544 1.00 96.19 180 PHE A CA 1
ATOM 1375 C C . PHE A 1 180 ? 8.570 5.161 -12.619 1.00 96.19 180 PHE A C 1
ATOM 1377 O O . PHE A 1 180 ? 7.784 6.096 -12.716 1.00 96.19 180 PHE A O 1
ATOM 1384 N N . ASP A 1 181 ? 9.889 5.338 -12.626 1.00 94.00 181 ASP A N 1
ATOM 1385 C CA . ASP A 1 181 ? 10.538 6.650 -12.715 1.00 94.00 181 ASP A CA 1
ATOM 1386 C C . ASP A 1 181 ? 10.211 7.393 -14.018 1.00 94.00 181 ASP A C 1
ATOM 1388 O O . ASP A 1 181 ? 9.765 8.546 -13.996 1.00 94.00 181 ASP A O 1
ATOM 1392 N N . ALA A 1 182 ? 10.352 6.710 -15.158 1.00 94.31 182 ALA A N 1
ATOM 1393 C CA . ALA A 1 182 ? 9.986 7.246 -16.465 1.00 94.31 182 ALA A CA 1
ATOM 1394 C C . ALA A 1 182 ? 8.496 7.618 -16.510 1.00 94.31 182 ALA A C 1
ATOM 1396 O O . ALA A 1 182 ? 8.127 8.706 -16.957 1.00 94.31 182 ALA A O 1
ATOM 1397 N N . TRP A 1 183 ? 7.632 6.759 -15.965 1.00 97.12 183 TRP A N 1
ATOM 1398 C CA . TRP A 1 183 ? 6.202 7.029 -15.893 1.00 97.12 183 TRP A CA 1
ATOM 1399 C C . TRP A 1 183 ? 5.875 8.233 -14.999 1.00 97.12 183 TRP A C 1
ATOM 1401 O O . TRP A 1 183 ? 5.149 9.128 -15.431 1.00 97.12 183 TRP A O 1
ATOM 1411 N N . PHE A 1 184 ? 6.449 8.323 -13.795 1.00 96.38 184 PHE A N 1
ATOM 1412 C CA . PHE A 1 184 ? 6.252 9.472 -12.906 1.00 96.38 184 PHE A CA 1
ATOM 1413 C C . PHE A 1 184 ? 6.781 10.771 -13.508 1.00 96.38 184 PHE A C 1
ATOM 1415 O O . PHE A 1 184 ? 6.155 11.811 -13.321 1.00 96.38 184 PHE A O 1
ATOM 1422 N N . THR A 1 185 ? 7.869 10.713 -14.276 1.00 94.88 185 THR A N 1
ATOM 1423 C CA . THR A 1 185 ? 8.391 11.868 -15.017 1.00 94.88 185 THR A CA 1
ATOM 1424 C C . THR A 1 185 ? 7.367 12.382 -16.026 1.00 94.88 185 THR A C 1
ATOM 1426 O O . THR A 1 185 ? 7.167 13.591 -16.143 1.00 94.88 185 THR A O 1
ATOM 1429 N N . VAL A 1 186 ? 6.661 11.492 -16.730 1.00 96.19 186 VAL A N 1
ATOM 1430 C CA . VAL A 1 186 ? 5.569 11.903 -17.626 1.00 96.19 186 VAL A CA 1
ATOM 1431 C C . VAL A 1 186 ? 4.404 12.491 -16.830 1.00 96.19 186 VAL A C 1
ATOM 1433 O O . VAL A 1 186 ? 3.893 13.543 -17.204 1.00 96.19 186 VAL A O 1
ATOM 1436 N N . LEU A 1 187 ? 3.998 11.856 -15.725 1.00 96.56 187 LEU A N 1
ATOM 1437 C CA . LEU A 1 187 ? 2.888 12.349 -14.901 1.00 96.56 187 LEU A CA 1
ATOM 1438 C C . LEU A 1 187 ? 3.171 13.731 -14.295 1.00 96.56 187 LEU A C 1
ATOM 1440 O O . LEU A 1 187 ? 2.267 14.555 -14.222 1.00 96.56 187 LEU A O 1
ATOM 1444 N N . GLU A 1 188 ? 4.401 14.014 -13.874 1.00 94.56 188 GLU A N 1
ATOM 1445 C CA . GLU A 1 188 ? 4.773 15.322 -13.318 1.00 94.56 188 GLU A CA 1
ATOM 1446 C C . GLU A 1 188 ? 4.680 16.446 -14.363 1.00 94.56 188 GLU A C 1
ATOM 1448 O O . GLU A 1 188 ? 4.316 17.572 -14.030 1.00 94.56 188 GLU A O 1
ATOM 1453 N N . ASN A 1 189 ? 4.940 16.126 -15.634 1.00 95.25 189 ASN A N 1
ATOM 1454 C CA . ASN A 1 189 ? 4.910 17.081 -16.742 1.00 95.25 189 ASN A CA 1
ATOM 1455 C C . ASN A 1 189 ? 3.546 17.170 -17.459 1.00 95.25 189 ASN A C 1
ATOM 1457 O O . ASN A 1 189 ? 3.342 18.075 -18.267 1.00 95.25 189 ASN A O 1
ATOM 1461 N N . ASP A 1 190 ? 2.605 16.263 -17.173 1.00 97.06 190 ASP A N 1
ATOM 1462 C CA . ASP A 1 190 ? 1.271 16.223 -17.782 1.00 97.06 190 ASP A CA 1
ATOM 1463 C C . ASP A 1 190 ? 0.173 16.092 -16.714 1.00 97.06 190 ASP A C 1
ATOM 1465 O O . ASP A 1 190 ? -0.139 15.008 -16.210 1.00 97.06 190 ASP A O 1
ATOM 1469 N N . TYR A 1 191 ? -0.482 17.218 -16.416 1.00 95.62 191 TYR A N 1
ATOM 1470 C CA . TYR A 1 191 ? -1.559 17.290 -15.428 1.00 95.62 191 TYR A CA 1
ATOM 1471 C C . TYR A 1 191 ? -2.758 16.388 -15.759 1.00 95.62 191 TYR A C 1
ATOM 1473 O O . TYR A 1 191 ? -3.372 15.821 -14.851 1.00 95.62 191 TYR A O 1
ATOM 1481 N N . LEU A 1 192 ? -3.118 16.239 -17.038 1.00 97.56 192 LEU A N 1
ATOM 1482 C CA . LEU A 1 192 ? -4.256 15.402 -17.425 1.00 97.56 192 LEU A CA 1
ATOM 1483 C C . LEU A 1 192 ? -3.916 13.925 -17.239 1.00 97.56 192 LEU A C 1
ATOM 1485 O O . LEU A 1 192 ? -4.743 13.172 -16.719 1.00 97.56 192 LEU A O 1
ATOM 1489 N N . ALA A 1 193 ? -2.692 13.522 -17.587 1.00 97.12 193 ALA A N 1
ATOM 1490 C CA . ALA A 1 193 ? -2.205 12.180 -17.302 1.00 97.12 193 ALA A CA 1
ATOM 1491 C C . ALA A 1 193 ? -2.146 11.910 -15.793 1.00 97.12 193 ALA A C 1
ATOM 1493 O O . ALA A 1 193 ? -2.624 10.865 -15.347 1.00 97.12 193 ALA A O 1
ATOM 1494 N N . TYR A 1 194 ? -1.642 12.866 -15.007 1.00 96.44 194 TYR A N 1
ATOM 1495 C CA . TYR A 1 194 ? -1.598 12.788 -13.547 1.00 96.44 194 TYR A CA 1
ATOM 1496 C C . TYR A 1 194 ? -2.993 12.589 -12.948 1.00 96.44 194 TYR A C 1
ATOM 1498 O O . TYR A 1 194 ? -3.220 11.643 -12.191 1.00 96.44 194 TYR A O 1
ATOM 1506 N N . ARG A 1 195 ? -3.966 13.433 -13.320 1.00 96.38 195 ARG A N 1
ATOM 1507 C CA . ARG A 1 195 ? -5.348 13.304 -12.828 1.00 96.38 195 ARG A CA 1
ATOM 1508 C C . ARG A 1 195 ? -6.011 12.026 -13.315 1.00 96.38 195 ARG A C 1
ATOM 1510 O O . ARG A 1 195 ? -6.712 11.385 -12.537 1.00 96.38 195 ARG A O 1
ATOM 1517 N N . GLY A 1 196 ? -5.750 11.613 -14.552 1.00 96.12 196 GLY A N 1
ATOM 1518 C CA . GLY A 1 196 ? -6.194 10.322 -15.067 1.00 96.12 196 GLY A CA 1
ATOM 1519 C C . GLY A 1 196 ? -5.660 9.157 -14.231 1.00 96.12 196 GLY A C 1
ATOM 1520 O O . GLY A 1 196 ? -6.420 8.249 -13.898 1.00 96.12 196 GLY A O 1
ATOM 1521 N N . ALA A 1 197 ? -4.378 9.190 -13.854 1.00 96.38 197 ALA A N 1
ATOM 1522 C CA . ALA A 1 197 ? -3.754 8.159 -13.027 1.00 96.38 197 ALA A CA 1
ATOM 1523 C C . ALA A 1 197 ? -4.363 8.140 -11.620 1.00 96.38 197 ALA A C 1
ATOM 1525 O O . ALA A 1 197 ? -4.700 7.070 -11.120 1.00 96.38 197 ALA A O 1
ATOM 1526 N N . GLN A 1 198 ? -4.586 9.311 -11.010 1.00 95.62 198 GLN A N 1
ATOM 1527 C CA . GLN A 1 198 ? -5.261 9.424 -9.712 1.00 95.62 198 GLN A CA 1
ATOM 1528 C C . GLN A 1 198 ? -6.680 8.847 -9.743 1.00 95.62 198 GLN A C 1
ATOM 1530 O O . GLN A 1 198 ? -7.039 8.051 -8.878 1.00 95.62 198 GLN A O 1
ATOM 1535 N N . LEU A 1 199 ? -7.483 9.222 -10.744 1.00 94.38 199 LEU A N 1
ATOM 1536 C CA . LEU A 1 199 ? -8.859 8.741 -10.891 1.00 94.38 199 LEU A CA 1
ATOM 1537 C C . LEU A 1 199 ? -8.910 7.233 -11.127 1.00 94.38 199 LEU A C 1
ATOM 1539 O O . LEU A 1 199 ? -9.791 6.557 -10.602 1.00 94.38 199 LEU A O 1
ATOM 1543 N N . ARG A 1 200 ? -7.958 6.705 -11.901 1.00 93.69 200 ARG A N 1
ATOM 1544 C CA . ARG A 1 200 ? -7.868 5.276 -12.186 1.00 93.69 200 ARG A CA 1
ATOM 1545 C C . ARG A 1 200 ? -7.410 4.463 -10.982 1.00 93.69 200 ARG A C 1
ATOM 1547 O O . ARG A 1 200 ? -7.947 3.385 -10.751 1.00 93.69 200 ARG A O 1
ATOM 1554 N N . PHE A 1 201 ? -6.472 4.995 -10.201 1.00 94.12 201 PHE A N 1
ATOM 1555 C CA . PHE A 1 201 ? -6.127 4.434 -8.900 1.00 94.12 201 PHE A CA 1
ATOM 1556 C C . PHE A 1 201 ? -7.360 4.427 -7.979 1.00 94.12 201 PHE A C 1
ATOM 1558 O O . PHE A 1 201 ? -7.638 3.443 -7.293 1.00 94.12 201 PHE A O 1
ATOM 1565 N N . GLY A 1 202 ? -8.172 5.485 -8.043 1.00 91.31 202 GLY A N 1
ATOM 1566 C CA . GLY A 1 202 ? -9.541 5.496 -7.544 1.00 91.31 202 GLY A CA 1
ATOM 1567 C C . GLY A 1 202 ? -9.609 5.219 -6.050 1.00 91.31 202 GLY A C 1
ATOM 1568 O O . GLY A 1 202 ? -9.039 5.957 -5.262 1.00 91.31 202 GLY A O 1
ATOM 1569 N N . ALA A 1 203 ? -10.313 4.156 -5.653 1.00 88.31 203 ALA A N 1
ATOM 1570 C CA . ALA A 1 203 ? -10.422 3.722 -4.259 1.00 88.31 203 ALA A CA 1
ATOM 1571 C C . ALA A 1 203 ? -9.433 2.600 -3.886 1.00 88.31 203 ALA A C 1
ATOM 1573 O O . ALA A 1 203 ? -9.478 2.131 -2.746 1.00 88.31 203 ALA A O 1
ATOM 1574 N N . ALA A 1 204 ? -8.581 2.157 -4.815 1.00 90.56 204 ALA A N 1
ATOM 1575 C CA . ALA A 1 204 ? -7.684 1.031 -4.594 1.00 90.56 204 ALA A CA 1
ATOM 1576 C C . ALA A 1 204 ? -6.657 1.334 -3.494 1.00 90.56 204 ALA A C 1
ATOM 1578 O O . ALA A 1 204 ? -6.252 2.473 -3.311 1.00 90.56 204 ALA A O 1
ATOM 1579 N N . THR A 1 205 ? -6.221 0.323 -2.750 1.00 92.62 205 THR A N 1
ATOM 1580 C CA . THR A 1 205 ? -5.086 0.443 -1.823 1.00 92.62 205 THR A CA 1
ATOM 1581 C C . THR A 1 205 ? -3.778 0.081 -2.518 1.00 92.62 205 THR A C 1
ATOM 1583 O O . THR A 1 205 ? -2.741 0.673 -2.226 1.00 92.62 205 THR A O 1
ATOM 1586 N N . ILE A 1 206 ? -3.827 -0.902 -3.421 1.00 94.56 206 ILE A N 1
ATOM 1587 C CA . ILE A 1 206 ? -2.668 -1.483 -4.098 1.00 94.56 206 ILE A CA 1
ATOM 1588 C C . ILE A 1 206 ? -3.036 -1.717 -5.562 1.00 94.56 206 ILE A C 1
ATOM 1590 O O . ILE A 1 206 ? -4.064 -2.331 -5.854 1.00 94.56 206 ILE A O 1
ATOM 1594 N N . VAL A 1 207 ? -2.168 -1.278 -6.464 1.00 94.75 207 VAL A N 1
ATOM 1595 C CA . VAL A 1 207 ? -2.236 -1.537 -7.903 1.00 94.75 207 VAL A CA 1
ATOM 1596 C C . VAL A 1 207 ? -0.961 -2.266 -8.310 1.00 94.75 207 VAL A C 1
ATOM 1598 O O . VAL A 1 207 ? 0.138 -1.851 -7.952 1.00 94.75 207 VAL A O 1
ATOM 1601 N N . THR A 1 208 ? -1.098 -3.367 -9.038 1.00 95.56 208 THR A N 1
ATOM 1602 C CA . THR A 1 208 ? 0.037 -4.177 -9.499 1.00 95.56 208 THR A CA 1
ATOM 1603 C C . THR A 1 208 ? 0.727 -3.517 -10.693 1.00 95.56 208 THR A C 1
ATOM 1605 O O . THR A 1 208 ? 0.056 -2.927 -11.545 1.00 95.56 208 THR A O 1
ATOM 1608 N N . SER A 1 209 ? 2.047 -3.646 -10.814 1.00 96.19 209 SER A N 1
ATOM 1609 C CA . SER A 1 209 ? 2.784 -3.152 -11.982 1.00 96.19 209 SER A CA 1
ATOM 1610 C C . SER A 1 209 ? 2.324 -3.820 -13.275 1.00 96.19 209 SER A C 1
ATOM 1612 O O . SER A 1 209 ? 2.316 -3.159 -14.309 1.00 96.19 209 SER A O 1
ATOM 1614 N N . GLU A 1 210 ? 1.817 -5.055 -13.219 1.00 94.88 210 GLU A N 1
ATOM 1615 C CA . GLU A 1 210 ? 1.234 -5.737 -14.375 1.00 94.88 210 GLU A CA 1
ATOM 1616 C C . GLU A 1 210 ? 0.017 -4.999 -14.939 1.00 94.88 210 GLU A C 1
ATOM 1618 O O . GLU A 1 210 ? -0.247 -5.024 -16.140 1.00 94.88 210 GLU A O 1
ATOM 1623 N N . GLU A 1 211 ? -0.735 -4.329 -14.067 1.00 93.56 211 GLU A N 1
ATOM 1624 C CA . GLU A 1 211 ? -1.913 -3.568 -14.466 1.00 93.56 211 GLU A CA 1
ATOM 1625 C C . GLU A 1 211 ? -1.511 -2.233 -15.094 1.00 93.56 211 GLU A C 1
ATOM 1627 O O . GLU A 1 211 ? -2.169 -1.775 -16.027 1.00 93.56 211 GLU A O 1
ATOM 1632 N N . ILE A 1 212 ? -0.437 -1.620 -14.587 1.00 95.88 212 ILE A N 1
ATOM 1633 C CA . ILE A 1 212 ? 0.060 -0.317 -15.037 1.00 95.88 212 ILE A CA 1
ATOM 1634 C C . ILE A 1 212 ? 0.807 -0.461 -16.364 1.00 95.88 212 ILE A C 1
ATOM 1636 O O . ILE A 1 212 ? 0.504 0.241 -17.325 1.00 95.88 212 ILE A O 1
ATOM 1640 N N . PHE A 1 213 ? 1.765 -1.382 -16.420 1.00 96.06 213 PHE A N 1
ATOM 1641 C CA . PHE A 1 213 ? 2.742 -1.502 -17.499 1.00 96.06 213 PHE A CA 1
ATOM 1642 C C . PHE A 1 213 ? 2.464 -2.663 -18.459 1.00 96.06 213 PHE A C 1
ATOM 1644 O O . PHE A 1 213 ? 2.945 -2.644 -19.591 1.00 96.06 213 PHE A O 1
ATOM 1651 N N . GLY A 1 214 ? 1.669 -3.650 -18.041 1.00 93.56 214 GLY A N 1
ATOM 1652 C CA . GLY A 1 214 ? 1.363 -4.851 -18.816 1.00 93.56 214 GLY A CA 1
ATOM 1653 C C . GLY A 1 214 ? 1.922 -6.135 -18.189 1.00 93.56 214 GLY A C 1
ATOM 1654 O O . GLY A 1 214 ? 2.702 -6.088 -17.243 1.00 93.56 214 GLY A O 1
ATOM 1655 N N . PRO A 1 215 ? 1.565 -7.312 -18.730 1.00 92.75 215 PRO A N 1
ATOM 1656 C CA . PRO A 1 215 ? 1.709 -8.612 -18.059 1.00 92.75 215 PRO A CA 1
ATOM 1657 C C . PRO A 1 215 ? 3.147 -9.045 -17.740 1.00 92.75 215 PRO A C 1
ATOM 1659 O O . PRO A 1 215 ? 3.336 -9.968 -16.957 1.00 92.75 215 PRO A O 1
ATOM 1662 N N . TYR A 1 216 ? 4.152 -8.412 -18.345 1.00 94.00 216 TYR A N 1
ATOM 1663 C CA . TYR A 1 216 ? 5.564 -8.732 -18.123 1.00 94.00 216 TYR A CA 1
ATOM 1664 C C . TYR A 1 216 ? 6.190 -7.953 -16.960 1.00 94.00 216 TYR A C 1
ATOM 1666 O O . TYR A 1 216 ? 7.299 -8.270 -16.543 1.00 94.00 216 TYR A O 1
ATOM 1674 N N . ALA A 1 217 ? 5.495 -6.951 -16.422 1.00 94.69 217 ALA A N 1
ATOM 1675 C CA . ALA A 1 217 ? 5.970 -6.151 -15.302 1.00 94.69 217 ALA A CA 1
ATOM 1676 C C . ALA A 1 217 ? 5.528 -6.774 -13.971 1.00 94.69 217 ALA A C 1
ATOM 1678 O O . ALA A 1 217 ? 4.702 -6.195 -13.273 1.00 94.69 217 ALA A O 1
ATOM 1679 N N . MET A 1 218 ? 6.019 -7.970 -13.637 1.00 94.81 218 MET A N 1
ATOM 1680 C CA . MET A 1 218 ? 5.610 -8.698 -12.425 1.00 94.81 218 MET A CA 1
ATOM 1681 C C . MET A 1 218 ? 6.446 -8.326 -11.197 1.00 94.81 218 MET A C 1
ATOM 1683 O O . MET A 1 218 ? 7.652 -8.136 -11.306 1.00 94.81 218 MET A O 1
ATOM 1687 N N . GLY A 1 219 ? 5.817 -8.281 -10.017 1.00 93.62 219 GLY A N 1
ATOM 1688 C CA . GLY A 1 219 ? 6.508 -8.107 -8.727 1.00 93.62 219 GLY A CA 1
ATOM 1689 C C . GLY A 1 219 ? 6.685 -6.661 -8.249 1.00 93.62 219 GLY A C 1
ATOM 1690 O O . GLY A 1 219 ? 7.306 -6.428 -7.213 1.00 93.62 219 GLY A O 1
ATOM 1691 N N . GLY A 1 220 ? 6.120 -5.684 -8.959 1.00 95.94 220 GLY A N 1
ATOM 1692 C CA . GLY A 1 220 ? 6.018 -4.297 -8.515 1.00 95.94 220 GLY A CA 1
ATOM 1693 C C . GLY A 1 220 ? 4.597 -3.936 -8.083 1.00 95.94 220 GLY A C 1
ATOM 1694 O O . GLY A 1 220 ? 3.603 -4.437 -8.609 1.00 95.94 220 GLY A O 1
ATOM 1695 N N . TYR A 1 221 ? 4.480 -3.030 -7.121 1.00 97.44 221 TYR A N 1
ATOM 1696 C CA . TYR A 1 221 ? 3.190 -2.603 -6.588 1.00 97.44 221 TYR A CA 1
ATOM 1697 C C . TYR A 1 221 ? 3.205 -1.103 -6.319 1.00 97.44 221 TYR A C 1
ATOM 1699 O O . TYR A 1 221 ? 4.087 -0.599 -5.631 1.00 97.44 221 TYR A O 1
ATOM 1707 N N . LEU A 1 222 ? 2.207 -0.380 -6.813 1.00 97.44 222 LEU A N 1
ATOM 1708 C CA . LEU A 1 222 ? 1.930 0.993 -6.415 1.00 97.44 222 LEU A CA 1
ATOM 1709 C C . LEU A 1 222 ? 0.913 0.974 -5.274 1.00 97.44 222 LEU A C 1
ATOM 1711 O O . LEU A 1 222 ? -0.203 0.482 -5.442 1.00 97.44 222 LEU A O 1
ATOM 1715 N N . VAL A 1 223 ? 1.286 1.502 -4.113 1.00 96.56 223 VAL A N 1
ATOM 1716 C CA . VAL A 1 223 ? 0.478 1.422 -2.891 1.00 96.56 223 VAL A CA 1
ATOM 1717 C C . VAL A 1 223 ? 0.164 2.795 -2.325 1.00 96.56 223 VAL A C 1
ATOM 1719 O O . VAL A 1 223 ? 0.984 3.708 -2.412 1.00 96.56 223 VAL A O 1
ATOM 1722 N N . ARG A 1 224 ? -0.986 2.924 -1.658 1.00 94.88 224 ARG A N 1
ATOM 1723 C CA . ARG A 1 224 ? -1.192 3.992 -0.672 1.00 94.88 224 ARG A CA 1
ATOM 1724 C C . ARG A 1 224 ? -0.308 3.718 0.524 1.00 94.88 224 ARG A C 1
ATOM 1726 O O . ARG A 1 224 ? -0.442 2.673 1.160 1.00 94.88 224 ARG A O 1
ATOM 1733 N N . ASP A 1 225 ? 0.592 4.642 0.821 1.00 93.06 225 ASP A N 1
ATOM 1734 C CA . ASP A 1 225 ? 1.521 4.461 1.920 1.00 93.06 225 ASP A CA 1
ATOM 1735 C C . ASP A 1 225 ? 0.887 4.983 3.216 1.00 93.06 225 ASP A C 1
ATOM 1737 O O . ASP A 1 225 ? 0.607 6.182 3.314 1.00 93.06 225 ASP A O 1
ATOM 1741 N N . PRO A 1 226 ? 0.611 4.123 4.212 1.00 88.06 226 PRO A N 1
ATOM 1742 C CA . PRO A 1 226 ? 0.087 4.585 5.493 1.00 88.06 226 PRO A CA 1
ATOM 1743 C C . PRO A 1 226 ? 1.117 5.405 6.281 1.00 88.06 226 PRO A C 1
ATOM 1745 O O . PRO A 1 226 ? 0.721 6.221 7.104 1.00 88.06 226 PRO A O 1
ATOM 1748 N N . ASP A 1 227 ? 2.419 5.217 6.028 1.00 87.88 227 ASP A N 1
ATOM 1749 C CA . ASP A 1 227 ? 3.495 5.866 6.783 1.00 87.88 227 ASP A CA 1
ATOM 1750 C C . ASP A 1 227 ? 4.599 6.398 5.849 1.00 87.88 227 ASP A C 1
ATOM 1752 O O . ASP A 1 227 ? 5.731 5.893 5.854 1.00 87.88 227 ASP A O 1
ATOM 1756 N N . PRO A 1 228 ? 4.328 7.449 5.051 1.00 87.69 228 PRO A N 1
ATOM 1757 C CA . PRO A 1 228 ? 5.280 7.947 4.063 1.00 87.69 228 PRO A CA 1
ATOM 1758 C C . PRO A 1 228 ? 6.581 8.490 4.679 1.00 87.69 228 PRO A C 1
ATOM 1760 O O . PRO A 1 228 ? 7.624 8.499 4.021 1.00 87.69 228 PRO A O 1
ATOM 1763 N N . GLY A 1 229 ? 6.571 8.877 5.956 1.00 85.06 229 GLY A N 1
ATOM 1764 C CA . GLY A 1 229 ? 7.774 9.289 6.687 1.00 85.06 229 GLY A CA 1
ATOM 1765 C C . GLY A 1 229 ? 8.689 8.134 7.116 1.00 85.06 229 GLY A C 1
ATOM 1766 O O . GLY A 1 229 ? 9.828 8.378 7.505 1.00 85.06 229 GLY A O 1
ATOM 1767 N N . VAL A 1 230 ? 8.227 6.879 7.050 1.00 83.94 230 VAL A N 1
ATOM 1768 C CA . VAL A 1 230 ? 8.974 5.715 7.552 1.00 83.94 230 VAL A CA 1
ATOM 1769 C C . VAL A 1 230 ? 9.594 4.945 6.380 1.00 83.94 230 VAL A C 1
ATOM 1771 O O . VAL A 1 230 ? 8.863 4.301 5.614 1.00 83.94 230 VAL A O 1
ATOM 1774 N N . PRO A 1 231 ? 10.926 4.996 6.186 1.00 82.75 231 PRO A N 1
ATOM 1775 C CA . PRO A 1 231 ? 11.599 4.177 5.180 1.00 82.75 231 PRO A CA 1
ATOM 1776 C C . PRO A 1 231 ? 11.577 2.691 5.572 1.00 82.75 231 PRO A C 1
ATOM 1778 O O . PRO A 1 231 ? 11.289 2.346 6.718 1.00 82.75 231 PRO A O 1
ATOM 1781 N N . GLY A 1 232 ? 11.902 1.809 4.625 1.00 86.88 232 GLY A N 1
ATOM 1782 C CA . GLY A 1 232 ? 12.069 0.377 4.882 1.00 86.88 232 GLY A CA 1
ATOM 1783 C C . GLY A 1 232 ? 11.062 -0.476 4.127 1.00 86.88 232 GLY A C 1
ATOM 1784 O O . GLY A 1 232 ? 10.938 -0.369 2.910 1.00 86.88 232 GLY A O 1
ATOM 1785 N N . TRP A 1 233 ? 10.350 -1.328 4.851 1.00 92.56 233 TRP A N 1
ATOM 1786 C CA . TRP A 1 233 ? 9.613 -2.444 4.275 1.00 92.56 233 TRP A CA 1
ATOM 1787 C C . TRP A 1 233 ? 8.102 -2.205 4.321 1.00 92.56 233 TRP A C 1
ATOM 1789 O O . TRP A 1 233 ? 7.581 -1.501 5.198 1.00 92.56 233 TRP A O 1
ATOM 1799 N N . ARG A 1 234 ? 7.379 -2.792 3.368 1.00 94.81 234 ARG A N 1
ATOM 1800 C CA . ARG A 1 234 ? 5.915 -2.856 3.364 1.00 94.81 234 ARG A CA 1
ATOM 1801 C C . ARG A 1 234 ? 5.476 -4.299 3.194 1.00 94.81 234 ARG A C 1
ATOM 1803 O O . ARG A 1 234 ? 5.967 -5.006 2.320 1.00 94.81 234 ARG A O 1
ATOM 1810 N N . LEU A 1 235 ? 4.540 -4.713 4.037 1.00 95.75 235 LEU A N 1
ATOM 1811 C CA . LEU A 1 235 ? 3.862 -5.992 3.926 1.00 95.75 235 LEU A CA 1
ATOM 1812 C C . LEU A 1 235 ? 2.499 -5.758 3.282 1.00 95.75 235 LEU A C 1
ATOM 1814 O O . LEU A 1 235 ? 1.641 -5.077 3.848 1.00 95.75 235 LEU A O 1
ATOM 1818 N N . LEU A 1 236 ? 2.315 -6.329 2.102 1.00 95.62 236 LEU A N 1
ATOM 1819 C CA . LEU A 1 236 ? 1.081 -6.297 1.337 1.00 95.62 236 LEU A CA 1
ATOM 1820 C C . LEU A 1 236 ? 0.312 -7.583 1.618 1.00 95.62 236 LEU A C 1
ATOM 1822 O O . LEU A 1 236 ? 0.841 -8.673 1.421 1.00 95.62 236 LEU A O 1
ATOM 1826 N N . ILE A 1 237 ? -0.935 -7.482 2.065 1.00 93.12 237 ILE A N 1
ATOM 1827 C CA . ILE A 1 237 ? -1.801 -8.640 2.314 1.00 93.12 237 ILE A CA 1
ATOM 1828 C C . ILE A 1 237 ? -3.011 -8.532 1.391 1.00 93.12 237 ILE A C 1
ATOM 1830 O O . ILE A 1 237 ? -3.778 -7.571 1.473 1.00 93.12 237 ILE A O 1
ATOM 1834 N N . ALA A 1 238 ? -3.210 -9.527 0.526 1.00 87.94 238 ALA A N 1
ATOM 1835 C CA . ALA A 1 238 ? -4.336 -9.539 -0.401 1.00 87.94 238 ALA A CA 1
ATOM 1836 C C . ALA A 1 238 ? -5.693 -9.607 0.330 1.00 87.94 238 ALA A C 1
ATOM 1838 O O . ALA A 1 238 ? -5.831 -10.185 1.423 1.00 87.94 238 ALA A O 1
ATOM 1839 N N . ASP A 1 239 ? -6.735 -9.040 -0.282 1.00 82.12 239 ASP A N 1
ATOM 1840 C CA . ASP A 1 239 ? -8.086 -9.118 0.271 1.00 82.12 239 ASP A CA 1
ATOM 1841 C C . ASP A 1 239 ? -8.826 -10.392 -0.170 1.00 82.12 239 ASP A C 1
ATOM 1843 O O . ASP A 1 239 ? -8.556 -10.999 -1.201 1.00 82.12 239 ASP A O 1
ATOM 1847 N N . ARG A 1 240 ? -9.798 -10.811 0.644 1.00 61.94 240 ARG A N 1
ATOM 1848 C CA . ARG A 1 240 ? -10.635 -11.999 0.443 1.00 61.94 240 ARG A CA 1
ATOM 1849 C C . ARG A 1 240 ? -11.852 -11.729 -0.443 1.00 61.94 240 ARG A C 1
ATOM 1851 O O . ARG A 1 240 ? -12.692 -12.619 -0.594 1.00 61.94 240 ARG A O 1
ATOM 1858 N N . SER A 1 241 ? -12.029 -10.509 -0.948 1.00 56.03 241 SER A N 1
ATOM 1859 C CA . SER A 1 241 ? -13.234 -10.145 -1.685 1.00 56.03 241 SER A CA 1
ATOM 1860 C C . SER A 1 241 ? -13.407 -11.041 -2.917 1.00 56.03 241 SER A C 1
ATOM 1862 O O . SER A 1 241 ? -12.720 -10.893 -3.924 1.00 56.03 241 SER A O 1
ATOM 1864 N N . ARG A 1 242 ? -14.402 -11.941 -2.868 1.00 47.75 242 ARG A N 1
ATOM 1865 C CA . ARG A 1 242 ? -14.811 -12.805 -3.995 1.00 47.75 242 ARG A CA 1
ATOM 1866 C C . ARG A 1 242 ? -15.159 -12.018 -5.268 1.00 47.75 242 ARG A C 1
ATOM 1868 O O . ARG A 1 242 ? -15.267 -12.615 -6.330 1.00 47.75 242 ARG A O 1
ATOM 1875 N N . ARG A 1 243 ? -15.360 -10.697 -5.167 1.00 48.41 243 ARG A N 1
ATOM 1876 C CA . ARG A 1 243 ? -15.671 -9.818 -6.302 1.00 48.41 243 ARG A CA 1
ATOM 1877 C C . ARG A 1 243 ? -14.436 -9.377 -7.099 1.00 48.41 243 ARG A C 1
ATOM 1879 O O . ARG A 1 243 ? -14.622 -8.806 -8.164 1.00 48.41 243 ARG A O 1
ATOM 1886 N N . SER A 1 244 ? -13.212 -9.635 -6.631 1.00 54.56 244 SER A N 1
ATOM 1887 C CA . SER A 1 244 ? -11.976 -9.186 -7.292 1.00 54.56 244 SER A CA 1
ATOM 1888 C C . SER A 1 244 ? -10.986 -10.325 -7.548 1.00 54.56 244 SER A C 1
ATOM 1890 O O . SER A 1 244 ? -9.791 -10.165 -7.320 1.00 54.56 244 SER A O 1
ATOM 1892 N N . VAL A 1 245 ? -11.464 -11.475 -8.043 1.00 58.16 245 VAL A N 1
ATOM 1893 C CA . VAL A 1 245 ? -10.590 -12.606 -8.439 1.00 58.16 245 VAL A CA 1
ATOM 1894 C C . VAL A 1 245 ? -9.508 -12.159 -9.433 1.00 58.16 245 VAL A C 1
ATOM 1896 O O . VAL A 1 245 ? -8.396 -12.667 -9.399 1.00 58.16 245 VAL A O 1
ATOM 1899 N N . LEU A 1 246 ? -9.822 -11.170 -10.274 1.00 62.91 246 LEU A N 1
ATOM 1900 C CA . LEU A 1 246 ? -8.908 -10.618 -11.275 1.00 62.91 246 LEU A CA 1
ATOM 1901 C C . LEU A 1 246 ? -7.903 -9.599 -10.707 1.00 62.91 246 LEU A C 1
ATOM 1903 O O . LEU A 1 246 ? -6.936 -9.269 -11.383 1.00 62.91 246 LEU A O 1
ATOM 1907 N N . SER A 1 247 ? -8.121 -9.087 -9.491 1.00 69.12 247 SER A N 1
ATOM 1908 C CA . SER A 1 247 ? -7.285 -8.033 -8.898 1.00 69.12 247 SER A CA 1
ATOM 1909 C C . SER A 1 247 ? -7.292 -8.140 -7.364 1.00 69.12 247 SER A C 1
ATOM 1911 O O . SER A 1 247 ? -7.904 -7.317 -6.674 1.00 69.12 247 SER A O 1
ATOM 1913 N N . PRO A 1 248 ? -6.651 -9.178 -6.794 1.00 70.75 248 PRO A N 1
ATOM 1914 C CA . PRO A 1 248 ? -6.773 -9.529 -5.373 1.00 70.75 248 PRO A CA 1
ATOM 1915 C C . PRO A 1 248 ? -6.217 -8.455 -4.420 1.00 70.75 248 PRO A C 1
ATOM 1917 O O . PRO A 1 248 ? -6.559 -8.430 -3.236 1.00 70.75 248 PRO A O 1
ATOM 1920 N N . TYR A 1 249 ? -5.397 -7.540 -4.939 1.00 79.12 249 TYR A N 1
ATOM 1921 C CA . TYR A 1 249 ? -4.726 -6.503 -4.162 1.00 79.12 249 TYR A CA 1
ATOM 1922 C C . TYR A 1 249 ? -5.452 -5.161 -4.112 1.00 79.12 249 TYR A C 1
ATOM 1924 O O . TYR A 1 249 ? -5.182 -4.383 -3.204 1.00 79.12 249 TYR A O 1
ATOM 1932 N N . HIS A 1 250 ? -6.430 -4.895 -4.985 1.00 84.31 250 HIS A N 1
ATOM 1933 C CA . HIS A 1 250 ? -7.088 -3.578 -5.049 1.00 84.31 250 HIS A CA 1
ATOM 1934 C C . HIS A 1 250 ? -7.660 -3.110 -3.711 1.00 84.31 250 HIS A C 1
ATOM 1936 O O . HIS A 1 250 ? -7.698 -1.918 -3.446 1.00 84.31 250 HIS A O 1
ATOM 1942 N N . ARG A 1 251 ? -8.086 -4.028 -2.840 1.00 85.56 251 ARG A N 1
ATOM 1943 C CA . ARG A 1 251 ? -8.559 -3.717 -1.477 1.00 85.56 251 ARG A CA 1
ATOM 1944 C C . ARG A 1 251 ? -7.703 -4.355 -0.389 1.00 85.56 251 ARG A C 1
ATOM 1946 O O . ARG A 1 251 ? -8.170 -4.553 0.730 1.00 85.56 251 ARG A O 1
ATOM 1953 N N . GLY A 1 252 ? -6.477 -4.721 -0.747 1.00 88.56 252 GLY A N 1
ATOM 1954 C CA . GLY A 1 252 ? -5.501 -5.292 0.160 1.00 88.56 252 GLY A CA 1
ATOM 1955 C C . GLY A 1 252 ? -5.130 -4.327 1.279 1.00 88.56 252 GLY A C 1
ATOM 1956 O O . GLY A 1 252 ? -5.459 -3.139 1.265 1.00 88.56 252 GLY A O 1
ATOM 1957 N N . GLU A 1 253 ? -4.444 -4.873 2.268 1.00 91.38 253 GLU A N 1
ATOM 1958 C CA . GLU A 1 253 ? -3.913 -4.128 3.398 1.00 91.38 253 GLU A CA 1
ATOM 1959 C C . GLU A 1 253 ? -2.419 -3.914 3.200 1.00 91.38 253 GLU A C 1
ATOM 1961 O O . GLU A 1 253 ? -1.709 -4.818 2.758 1.00 91.38 253 GLU A O 1
ATOM 1966 N N . VAL A 1 254 ? -1.957 -2.717 3.542 1.00 93.62 254 VAL A N 1
ATOM 1967 C CA . VAL A 1 254 ? -0.546 -2.346 3.503 1.00 93.62 254 VAL A CA 1
ATOM 1968 C C . VAL A 1 254 ? -0.128 -2.054 4.929 1.00 93.62 254 VAL A C 1
ATOM 1970 O O . VAL A 1 254 ? -0.702 -1.181 5.578 1.00 93.62 254 VAL A O 1
ATOM 1973 N N . LEU A 1 255 ? 0.843 -2.811 5.425 1.00 93.62 255 LEU A N 1
ATOM 1974 C CA . LEU A 1 255 ? 1.393 -2.647 6.762 1.00 93.62 255 LEU A CA 1
ATOM 1975 C C . LEU A 1 255 ? 2.842 -2.185 6.666 1.00 93.62 255 LEU A C 1
ATOM 1977 O O . LEU A 1 255 ? 3.610 -2.653 5.822 1.00 93.62 255 LEU A O 1
ATOM 1981 N N . THR A 1 256 ? 3.222 -1.275 7.553 1.00 92.81 256 THR A N 1
ATOM 1982 C CA . THR A 1 256 ? 4.592 -0.775 7.636 1.00 92.81 256 THR A CA 1
ATOM 1983 C C . THR A 1 256 ? 5.430 -1.756 8.430 1.00 92.81 256 THR A C 1
ATOM 1985 O O . THR A 1 256 ? 5.103 -2.068 9.571 1.00 92.81 256 THR A O 1
ATOM 1988 N N . VAL A 1 257 ? 6.527 -2.233 7.854 1.00 91.69 257 VAL A N 1
ATOM 1989 C CA . VAL A 1 257 ? 7.459 -3.122 8.547 1.00 91.69 257 VAL A CA 1
ATOM 1990 C C . VAL A 1 257 ? 8.723 -2.322 8.849 1.00 91.69 257 VAL A C 1
ATOM 1992 O O . VAL A 1 257 ? 9.404 -1.820 7.953 1.00 91.69 257 VAL A O 1
ATOM 1995 N N . ALA A 1 258 ? 8.977 -2.116 10.137 1.00 83.94 258 ALA A N 1
ATOM 1996 C CA . ALA A 1 258 ? 10.114 -1.366 10.630 1.00 83.94 258 ALA A CA 1
ATOM 1997 C C . ALA A 1 258 ? 11.408 -2.094 10.265 1.00 83.94 258 ALA A C 1
ATOM 1999 O O . ALA A 1 258 ? 11.569 -3.281 10.544 1.00 83.94 258 ALA A O 1
ATOM 2000 N N . ASP A 1 259 ? 12.331 -1.357 9.659 1.00 78.19 259 ASP A N 1
ATOM 2001 C CA . ASP A 1 259 ? 13.664 -1.855 9.371 1.00 78.19 259 ASP A CA 1
ATOM 2002 C C . ASP A 1 259 ? 14.561 -1.677 10.614 1.00 78.19 259 ASP A C 1
ATOM 2004 O O . ASP A 1 259 ? 14.854 -0.532 10.986 1.00 78.19 259 ASP A O 1
ATOM 2008 N N . PRO A 1 260 ? 15.024 -2.768 11.254 1.00 67.25 260 PRO A N 1
ATOM 2009 C CA . PRO A 1 260 ? 15.893 -2.681 12.427 1.00 67.25 260 PRO A CA 1
ATOM 2010 C C . PRO A 1 260 ? 17.238 -2.000 12.117 1.00 67.25 260 PRO A C 1
ATOM 2012 O O . PRO A 1 260 ? 17.841 -1.387 13.001 1.00 67.25 260 PRO A O 1
ATOM 2015 N N . ALA A 1 261 ? 17.700 -2.033 10.862 1.00 64.56 261 ALA A N 1
ATOM 2016 C CA . ALA A 1 261 ? 18.924 -1.358 10.444 1.00 64.56 261 ALA A CA 1
ATOM 2017 C C . ALA A 1 261 ? 18.716 0.148 10.192 1.00 64.56 261 ALA A C 1
ATOM 2019 O O . ALA A 1 261 ? 19.652 0.934 10.333 1.00 64.56 261 ALA A O 1
ATOM 2020 N N . ALA A 1 262 ? 17.500 0.592 9.847 1.00 61.00 262 ALA A N 1
ATOM 2021 C CA . ALA A 1 262 ? 17.203 2.013 9.623 1.00 61.00 262 ALA A CA 1
ATOM 2022 C C . ALA A 1 262 ? 17.168 2.815 10.932 1.00 61.00 262 ALA A C 1
ATOM 2024 O O . ALA A 1 262 ? 17.523 3.995 10.952 1.00 61.00 262 ALA A O 1
ATOM 2025 N N . THR A 1 263 ? 16.821 2.167 12.047 1.00 51.50 263 THR A N 1
ATOM 2026 C CA . THR A 1 263 ? 16.883 2.773 13.384 1.00 51.50 263 THR A CA 1
ATOM 2027 C C . THR A 1 263 ? 18.308 3.060 13.870 1.00 51.50 263 THR A C 1
ATOM 2029 O O . THR A 1 263 ? 18.472 3.863 14.784 1.00 51.50 263 THR A O 1
ATOM 2032 N N . ALA A 1 264 ? 19.340 2.474 13.249 1.00 47.44 264 ALA A N 1
ATOM 2033 C CA . ALA A 1 264 ? 20.739 2.633 13.657 1.00 47.44 264 ALA A CA 1
ATOM 2034 C C . ALA A 1 264 ? 21.501 3.762 12.928 1.00 47.44 264 ALA A C 1
ATOM 2036 O O . ALA A 1 264 ? 22.596 4.133 13.349 1.00 47.44 264 ALA A O 1
ATOM 2037 N N . THR A 1 265 ? 20.959 4.334 11.845 1.00 42.47 265 THR A N 1
ATOM 2038 C CA . THR A 1 265 ? 21.641 5.398 11.083 1.00 42.47 265 THR A CA 1
ATOM 2039 C C . THR A 1 265 ? 21.448 6.793 11.699 1.00 42.47 265 THR A C 1
ATOM 2041 O O . THR A 1 265 ? 20.307 7.189 11.927 1.00 42.47 265 THR A O 1
ATOM 2044 N N . PRO A 1 266 ? 22.510 7.609 11.878 1.00 40.41 266 PRO A N 1
ATOM 2045 C CA . PRO A 1 266 ? 22.448 8.921 12.543 1.00 40.41 266 PRO A CA 1
ATOM 2046 C C . PRO A 1 266 ? 21.606 9.990 11.817 1.00 40.41 266 PRO A C 1
ATOM 2048 O O . PRO A 1 266 ? 21.324 11.034 12.398 1.00 40.41 266 PRO A O 1
ATOM 2051 N N . GLN A 1 267 ? 21.157 9.744 10.581 1.00 36.91 267 GLN A N 1
ATOM 2052 C CA . GLN A 1 267 ? 20.220 10.623 9.865 1.00 36.91 267 GLN A CA 1
ATOM 2053 C C . GLN A 1 267 ? 18.771 10.539 10.381 1.00 36.91 267 GLN A C 1
ATOM 2055 O O . GLN A 1 267 ? 18.007 11.480 10.178 1.00 36.91 267 GLN A O 1
ATOM 2060 N N . SER A 1 268 ? 18.401 9.494 11.134 1.00 38.34 268 SER A N 1
ATOM 2061 C CA . SER A 1 268 ? 17.125 9.456 11.873 1.00 38.34 268 SER A CA 1
ATOM 2062 C C . SER A 1 268 ? 17.071 10.470 13.027 1.00 38.34 268 SER A C 1
ATOM 2064 O O . SER A 1 268 ? 16.005 10.706 13.587 1.00 38.34 268 SER A O 1
ATOM 2066 N N . ARG A 1 269 ? 18.209 11.107 13.348 1.00 35.31 269 ARG A N 1
ATOM 2067 C CA . ARG A 1 269 ? 18.346 12.187 14.335 1.00 35.31 269 ARG A CA 1
ATOM 2068 C C . ARG A 1 269 ? 17.988 13.576 13.774 1.00 35.31 269 ARG A C 1
ATOM 2070 O O . ARG A 1 269 ? 17.894 14.514 14.556 1.00 35.31 269 ARG A O 1
ATOM 2077 N N . PHE A 1 270 ? 17.821 13.706 12.449 1.00 34.41 270 PHE A N 1
ATOM 2078 C CA . PHE A 1 270 ? 17.579 14.984 11.751 1.00 34.41 270 PHE A CA 1
ATOM 2079 C C . PHE A 1 270 ? 16.280 15.052 10.945 1.00 34.41 270 PHE A C 1
ATOM 2081 O O . PHE A 1 270 ? 15.909 16.135 10.495 1.00 34.41 270 PHE A O 1
ATOM 2088 N N . LEU A 1 271 ? 15.545 13.946 10.798 1.00 32.41 271 LEU A N 1
ATOM 2089 C CA . LEU A 1 271 ? 14.098 14.102 10.668 1.00 32.41 271 LEU A CA 1
ATOM 2090 C C . LEU A 1 271 ? 13.660 14.817 11.947 1.00 32.41 271 LEU A C 1
ATOM 2092 O O . LEU A 1 271 ? 14.125 14.394 13.013 1.00 32.41 271 LEU A O 1
ATOM 2096 N N . PRO A 1 272 ? 12.844 15.892 11.889 1.00 32.38 272 PRO A N 1
ATOM 2097 C CA . PRO A 1 272 ? 12.233 16.389 13.104 1.00 32.38 272 PRO A CA 1
ATOM 2098 C C . PRO A 1 272 ? 11.666 15.152 13.776 1.00 32.38 272 PRO A C 1
ATOM 2100 O O . PRO A 1 272 ? 10.938 14.367 13.158 1.00 32.38 272 PRO A O 1
ATOM 2103 N N . HIS A 1 273 ? 12.112 14.921 15.003 1.00 38.00 273 HIS A N 1
ATOM 2104 C CA . HIS A 1 273 ? 11.367 14.117 15.933 1.00 38.00 273 HIS A CA 1
ATOM 2105 C C . HIS A 1 273 ? 10.016 14.841 15.960 1.00 38.00 273 HIS A C 1
ATOM 2107 O O . HIS A 1 273 ? 9.856 15.823 16.674 1.00 38.00 273 HIS A O 1
ATOM 2113 N N . ILE A 1 274 ? 9.101 14.482 15.043 1.00 40.00 274 ILE A N 1
ATOM 2114 C CA . ILE A 1 274 ? 7.675 14.688 15.229 1.00 40.00 274 ILE A CA 1
ATOM 2115 C C . ILE A 1 274 ? 7.481 13.842 16.444 1.00 40.00 274 ILE A C 1
ATOM 2117 O O . ILE A 1 274 ? 7.535 12.610 16.372 1.00 40.00 274 ILE A O 1
ATOM 2121 N N . ASP A 1 275 ? 7.570 14.554 17.550 1.00 37.44 275 ASP A N 1
ATOM 2122 C CA . ASP A 1 275 ? 7.944 13.994 18.802 1.00 37.44 275 ASP A CA 1
ATOM 2123 C C . ASP A 1 275 ? 6.859 12.960 19.031 1.00 37.44 275 ASP A C 1
ATOM 2125 O O . ASP A 1 275 ? 5.666 13.264 19.082 1.00 37.44 275 ASP A O 1
ATOM 2129 N N . GLY A 1 276 ? 7.255 11.685 19.027 1.00 41.91 276 GLY A N 1
ATOM 2130 C CA . GLY A 1 276 ? 6.325 10.617 19.347 1.00 41.91 276 GLY A CA 1
ATOM 2131 C C . GLY A 1 276 ? 5.695 10.905 20.705 1.00 41.91 276 GLY A C 1
ATOM 2132 O O . GLY A 1 276 ? 4.625 10.375 20.968 1.00 41.91 276 GLY A O 1
ATOM 2133 N N . SER A 1 277 ? 6.331 11.776 21.505 1.00 38.69 277 SER A N 1
ATOM 2134 C CA . SER A 1 277 ? 5.824 12.442 22.688 1.00 38.69 277 SER A CA 1
ATOM 2135 C C . SER A 1 277 ? 4.517 13.211 22.473 1.00 38.69 277 SER A C 1
ATOM 2137 O O . SER A 1 277 ? 3.703 13.088 23.358 1.00 38.69 277 SER A O 1
ATOM 2139 N N . ASP A 1 278 ? 4.181 13.866 21.360 1.00 42.97 278 ASP A N 1
ATOM 2140 C CA . ASP A 1 278 ? 2.876 14.554 21.236 1.00 42.97 278 ASP A CA 1
ATOM 2141 C C . ASP A 1 278 ? 1.720 13.553 21.078 1.00 42.97 278 ASP A C 1
ATOM 2143 O O . ASP A 1 278 ? 0.652 13.682 21.686 1.00 42.97 278 ASP A O 1
ATOM 2147 N N . HIS A 1 279 ? 1.954 12.464 20.343 1.00 47.94 279 HIS A N 1
ATOM 2148 C CA . HIS A 1 279 ? 0.989 11.369 20.234 1.00 47.94 279 HIS A CA 1
ATOM 2149 C C . HIS A 1 279 ? 1.021 10.415 21.439 1.00 47.94 279 HIS A C 1
ATOM 2151 O O . HIS A 1 279 ? -0.020 9.861 21.794 1.00 47.94 279 HIS A O 1
ATOM 2157 N N . LEU A 1 280 ? 2.167 10.222 22.099 1.00 46.41 280 LEU A N 1
ATOM 2158 C CA . LEU A 1 280 ? 2.296 9.463 23.349 1.00 46.41 280 LEU A CA 1
ATOM 2159 C C . LEU A 1 280 ? 1.765 10.245 24.538 1.00 46.41 280 LEU A C 1
ATOM 2161 O O . LEU A 1 280 ? 1.108 9.629 25.355 1.00 46.41 280 LEU A O 1
ATOM 2165 N N . LEU A 1 281 ? 1.993 11.553 24.635 1.00 46.00 281 LEU A N 1
ATOM 2166 C CA . LEU A 1 281 ? 1.411 12.457 25.628 1.00 46.00 281 LEU A CA 1
ATOM 2167 C C . LEU A 1 281 ? -0.079 12.576 25.377 1.00 46.00 281 LEU A C 1
ATOM 2169 O O . LEU A 1 281 ? -0.822 12.509 26.337 1.00 46.00 281 LEU A O 1
ATOM 2173 N N . GLY A 1 282 ? -0.546 12.630 24.126 1.00 50.41 282 GLY A N 1
ATOM 2174 C CA . GLY A 1 282 ? -1.972 12.518 23.820 1.00 50.41 282 GLY A CA 1
ATOM 2175 C C . GLY A 1 282 ? -2.561 11.182 24.290 1.00 50.41 282 GLY A C 1
ATOM 2176 O O . GLY A 1 282 ? -3.581 11.153 24.974 1.00 50.41 282 GLY A O 1
ATOM 2177 N N . ARG A 1 283 ? -1.895 10.056 24.001 1.00 54.88 283 ARG A N 1
ATOM 2178 C CA . ARG A 1 283 ? -2.341 8.709 24.415 1.00 54.88 283 ARG A CA 1
ATOM 2179 C C . ARG A 1 283 ? -2.215 8.462 25.922 1.00 54.88 283 ARG A C 1
ATOM 2181 O O . ARG A 1 283 ? -3.083 7.807 26.491 1.00 54.88 283 ARG A O 1
ATOM 2188 N N . LEU A 1 284 ? -1.175 8.987 26.563 1.00 51.62 284 LEU A N 1
ATOM 2189 C CA . LEU A 1 284 ? -0.943 8.942 28.005 1.00 51.62 284 LEU A CA 1
ATOM 2190 C C . LEU A 1 284 ? -1.883 9.896 28.719 1.00 51.62 284 LEU A C 1
ATOM 2192 O O . LEU A 1 284 ? -2.412 9.510 29.741 1.00 51.62 284 LEU A O 1
ATOM 2196 N N . ALA A 1 285 ? -2.168 11.081 28.185 1.00 56.47 285 ALA A N 1
ATOM 2197 C CA . ALA A 1 285 ? -3.169 11.988 28.731 1.00 56.47 285 ALA A CA 1
ATOM 2198 C C . ALA A 1 285 ? -4.556 11.355 28.645 1.00 56.47 285 ALA A C 1
ATOM 2200 O O . ALA A 1 285 ? -5.272 11.359 29.636 1.00 56.47 285 ALA A O 1
ATOM 2201 N N . ILE A 1 286 ? -4.913 10.716 27.526 1.00 58.38 286 ILE A N 1
ATOM 2202 C CA . ILE A 1 286 ? -6.165 9.951 27.416 1.00 58.38 286 ILE A CA 1
ATOM 2203 C C . ILE A 1 286 ? -6.177 8.791 28.422 1.00 58.38 286 ILE A C 1
ATOM 2205 O O . ILE A 1 286 ? -7.160 8.612 29.135 1.00 58.38 286 ILE A O 1
ATOM 2209 N N . GLY A 1 287 ? -5.085 8.031 28.532 1.00 58.34 287 GLY A N 1
ATOM 2210 C CA . GLY A 1 287 ? -4.958 6.942 29.503 1.00 58.34 287 GLY A CA 1
ATOM 2211 C C . GLY A 1 287 ? -5.036 7.419 30.957 1.00 58.34 287 GLY A C 1
ATOM 2212 O O . GLY A 1 287 ? -5.736 6.818 31.761 1.00 58.34 287 GLY A O 1
ATOM 2213 N N . VAL A 1 288 ? -4.381 8.530 31.289 1.00 60.41 288 VAL A N 1
ATOM 2214 C CA . VAL A 1 288 ? -4.380 9.167 32.612 1.00 60.41 288 VAL A CA 1
ATOM 2215 C C . VAL A 1 288 ? -5.750 9.747 32.922 1.00 60.41 288 VAL A C 1
ATOM 2217 O O . VAL A 1 288 ? -6.217 9.572 34.037 1.00 60.41 288 VAL A O 1
ATOM 2220 N N . VAL A 1 289 ? -6.439 10.360 31.959 1.00 62.19 289 VAL A N 1
ATOM 2221 C CA . VAL A 1 289 ? -7.814 10.851 32.135 1.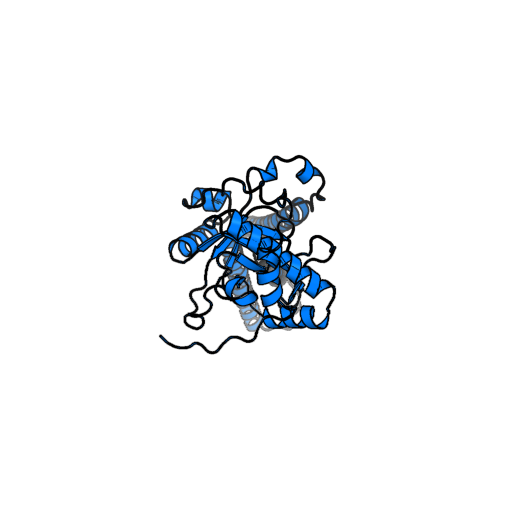00 62.19 289 VAL A CA 1
ATOM 2222 C C . VAL A 1 289 ? -8.776 9.684 32.364 1.00 62.19 289 VAL A C 1
ATOM 2224 O O . VAL A 1 289 ? -9.607 9.755 33.266 1.00 62.19 289 VAL A O 1
ATOM 2227 N N . LEU A 1 290 ? -8.634 8.578 31.628 1.00 61.03 290 LEU A N 1
ATOM 2228 C CA . LEU A 1 290 ? -9.442 7.373 31.834 1.00 61.03 290 LEU A CA 1
ATOM 2229 C C . LEU A 1 290 ? -9.143 6.697 33.183 1.00 61.03 290 LEU A C 1
ATOM 2231 O O . LEU A 1 290 ? -10.072 6.306 33.888 1.00 61.03 290 LEU A O 1
ATOM 2235 N N . CYS A 1 291 ? -7.872 6.601 33.579 1.00 60.50 291 CYS A N 1
ATOM 2236 C CA . CYS A 1 291 ? -7.463 6.054 34.873 1.00 60.50 291 CYS A CA 1
ATOM 2237 C C . CYS A 1 291 ? -7.867 6.960 36.039 1.00 60.50 291 CYS A C 1
ATOM 2239 O O . CYS A 1 291 ? -8.322 6.454 37.057 1.00 60.50 291 CYS A O 1
ATOM 2241 N N . ALA A 1 292 ? -7.752 8.282 35.902 1.00 60.75 292 ALA A N 1
ATOM 2242 C CA . ALA A 1 292 ? -8.191 9.247 36.906 1.00 60.75 292 ALA A CA 1
ATOM 2243 C C . ALA A 1 292 ? -9.715 9.231 37.053 1.00 60.75 292 ALA A C 1
ATOM 2245 O O . ALA A 1 292 ? -10.217 9.264 38.173 1.00 60.75 292 ALA A O 1
ATOM 2246 N N . ALA A 1 293 ? -10.451 9.088 35.945 1.00 59.00 293 ALA A N 1
ATOM 2247 C CA . ALA A 1 293 ? -11.886 8.860 35.990 1.00 59.00 293 ALA A CA 1
ATOM 2248 C C . ALA A 1 293 ? -12.196 7.559 36.747 1.00 59.00 293 ALA A C 1
ATOM 2250 O O . ALA A 1 293 ? -12.937 7.595 37.724 1.00 59.00 293 ALA A O 1
ATOM 2251 N N . ALA A 1 294 ? -11.586 6.429 36.377 1.00 61.31 294 ALA A N 1
ATOM 2252 C CA . ALA A 1 294 ? -11.818 5.136 37.030 1.00 61.31 294 ALA A CA 1
ATOM 2253 C C . ALA A 1 294 ? -11.407 5.110 38.519 1.00 61.31 294 ALA A C 1
ATOM 2255 O O . ALA A 1 294 ? -12.109 4.536 39.350 1.00 61.31 294 ALA A O 1
ATOM 2256 N N . ALA A 1 295 ? -10.298 5.758 38.879 1.00 57.94 295 ALA A N 1
ATOM 2257 C CA . ALA A 1 295 ? -9.855 5.899 40.264 1.00 57.94 295 ALA A CA 1
ATOM 2258 C C . ALA A 1 295 ? -10.798 6.810 41.065 1.00 57.94 295 ALA A C 1
ATOM 2260 O O . ALA A 1 295 ? -11.133 6.488 42.204 1.00 57.94 295 ALA A O 1
ATOM 2261 N N . GLY A 1 296 ? -11.294 7.889 40.449 1.00 60.81 296 GLY A N 1
ATOM 2262 C CA . GLY A 1 296 ? -12.361 8.719 41.003 1.00 60.81 296 GLY A CA 1
ATOM 2263 C C . GLY A 1 296 ? -13.626 7.904 41.279 1.00 60.81 296 GLY A C 1
ATOM 2264 O O . GLY A 1 296 ? -14.167 7.985 42.375 1.00 60.81 296 GLY A O 1
ATOM 2265 N N . TRP A 1 297 ? -14.037 7.041 40.344 1.00 54.88 297 TRP A N 1
ATOM 2266 C CA . TRP A 1 297 ? -15.158 6.106 40.514 1.00 54.88 297 TRP A CA 1
ATOM 2267 C C . TRP A 1 297 ? -14.984 5.165 41.719 1.00 54.88 297 TRP A C 1
ATOM 2269 O O . TRP A 1 297 ? -15.924 4.984 42.493 1.00 54.88 297 TRP A O 1
ATOM 2279 N N . LEU A 1 298 ? -13.795 4.577 41.903 1.00 58.53 298 LEU A N 1
ATOM 2280 C CA . LEU A 1 298 ? -13.522 3.643 43.005 1.00 58.53 298 LEU A CA 1
ATOM 2281 C C . LEU A 1 298 ? -13.440 4.340 44.366 1.00 58.53 298 LEU A C 1
ATOM 2283 O O . LEU A 1 298 ? -13.997 3.843 45.344 1.00 58.53 298 LEU A O 1
ATOM 2287 N N . TRP A 1 299 ? -12.781 5.496 44.434 1.00 60.94 299 TRP A N 1
ATOM 2288 C CA . TRP A 1 299 ? -12.647 6.247 45.680 1.00 60.94 299 TRP A CA 1
ATOM 2289 C C . TRP A 1 299 ? -13.998 6.795 46.159 1.00 60.94 299 TRP A C 1
ATOM 2291 O O . TRP A 1 299 ? -14.322 6.685 47.339 1.00 60.94 299 TRP A O 1
ATOM 2301 N N . PHE A 1 300 ? -14.832 7.297 45.242 1.00 48.97 300 PHE A N 1
ATOM 2302 C CA . PHE A 1 300 ? -16.149 7.846 45.580 1.00 48.97 300 PHE A CA 1
ATOM 2303 C C . PHE A 1 300 ? -17.196 6.763 45.894 1.00 48.97 300 PHE A C 1
ATOM 2305 O O . PHE A 1 300 ? -18.055 6.955 46.751 1.00 48.97 300 PHE A O 1
ATOM 2312 N N . GLY A 1 301 ? -17.121 5.596 45.243 1.00 52.41 301 GLY A N 1
ATOM 2313 C CA . GLY A 1 301 ? -17.962 4.447 45.595 1.00 52.41 301 GLY A CA 1
ATOM 2314 C C . GLY A 1 301 ? -17.646 3.888 46.987 1.00 52.41 301 GLY A C 1
ATOM 2315 O O . GLY A 1 301 ? -18.555 3.479 47.714 1.00 52.41 301 GLY A O 1
ATOM 2316 N N . TRP A 1 302 ? -16.372 3.924 47.391 1.00 50.84 302 TRP A N 1
ATOM 2317 C CA . TRP A 1 302 ? -15.957 3.526 48.734 1.00 50.84 302 TRP A CA 1
ATOM 2318 C C . TRP A 1 302 ? -16.493 4.504 49.785 1.00 50.84 302 TRP A C 1
ATOM 2320 O O . TRP A 1 302 ? -17.176 4.076 50.710 1.00 50.84 302 TRP A O 1
ATOM 2330 N N . THR A 1 303 ? -16.297 5.815 49.620 1.00 56.97 303 THR A N 1
ATOM 2331 C CA . THR A 1 303 ? -16.717 6.801 50.635 1.00 56.97 303 THR A CA 1
ATOM 2332 C C . THR A 1 303 ? -18.227 6.829 50.890 1.00 56.97 303 THR A C 1
ATOM 2334 O O . THR A 1 303 ? -18.640 7.125 52.010 1.00 56.97 303 THR A O 1
ATOM 2337 N N . ILE A 1 304 ? -19.054 6.468 49.903 1.00 52.38 304 ILE A N 1
ATOM 2338 C CA . ILE A 1 304 ? -20.519 6.400 50.046 1.00 52.38 304 ILE A CA 1
ATOM 2339 C C . ILE A 1 304 ? -20.980 5.093 50.717 1.00 52.38 304 ILE A C 1
ATOM 2341 O O . ILE A 1 304 ? -21.965 5.097 51.453 1.00 52.38 304 ILE A O 1
ATOM 2345 N N . THR A 1 305 ? -20.282 3.975 50.497 1.00 50.31 305 THR A N 1
ATOM 2346 C CA . THR A 1 305 ? -20.657 2.673 51.085 1.00 50.31 305 THR A CA 1
ATOM 2347 C C . THR A 1 305 ? -20.142 2.482 52.511 1.00 50.31 305 THR A C 1
ATOM 2349 O O . THR A 1 305 ? -20.719 1.698 53.258 1.00 50.31 305 THR A O 1
ATOM 2352 N N . SER A 1 306 ? -19.107 3.224 52.919 1.00 48.56 306 SER A N 1
ATOM 2353 C CA . SER A 1 306 ? -18.553 3.197 54.280 1.00 48.56 306 SER A CA 1
ATOM 2354 C C . SER A 1 306 ? -19.077 4.302 55.210 1.00 48.56 306 SER A C 1
ATOM 2356 O O . SER A 1 306 ? -18.512 4.509 56.283 1.00 48.56 306 SER A O 1
ATOM 2358 N N . GLY A 1 307 ? -20.124 5.034 54.818 1.00 43.03 307 GLY A N 1
ATOM 2359 C CA . GLY A 1 307 ? -20.822 5.936 55.737 1.00 43.03 307 GLY A CA 1
ATOM 2360 C C . GLY A 1 307 ? -21.512 5.133 56.850 1.00 43.03 307 GLY A C 1
ATOM 2361 O O . GLY A 1 307 ? -22.101 4.097 56.539 1.00 43.03 307 GLY A O 1
ATOM 2362 N N . PRO A 1 308 ? -21.432 5.554 58.128 1.00 50.38 308 PRO A N 1
ATOM 2363 C CA . PRO A 1 308 ? -22.035 4.821 59.234 1.00 50.38 308 PRO A CA 1
ATOM 2364 C C . PRO A 1 308 ? -23.560 4.877 59.097 1.00 50.38 308 PRO A C 1
ATOM 2366 O O . PRO A 1 308 ? -24.166 5.928 59.306 1.00 50.38 308 PRO A O 1
ATOM 2369 N N . TRP A 1 309 ? -24.145 3.753 58.694 1.00 50.78 309 TRP A N 1
ATOM 2370 C CA . TRP A 1 309 ? -25.557 3.444 58.904 1.00 50.78 309 TRP A CA 1
ATOM 2371 C C . TRP A 1 309 ? -25.715 2.772 60.264 1.00 50.78 309 TRP A C 1
ATOM 2373 O O . TRP A 1 309 ? -24.839 1.941 60.605 1.00 50.78 309 TRP A O 1
#